Protein AF-A0A8J3SAQ6-F1 (afdb_monomer)

Secondary structure (DSSP, 8-state):
-TTT-TTHHHHHHHHHHTTT--SEEEEEPGGG-TTHHHHHHTT--HHHHHHHHHHHHHHHTHHHHSTT-EEEEEE-SS-EETTSPPP-HHHHHHHHIIIIIHHHHTT-S-EEES-SEEEETTEEEESSBGGGB--HHHHHHHTTGGG--EEEEE-TTS-SS-HHHHHHHHTTT-SEEEE---

Structure (mmCIF, N/CA/C/O backbone):
data_AF-A0A8J3SAQ6-F1
#
_entry.id   AF-A0A8J3SAQ6-F1
#
loop_
_atom_site.group_PDB
_atom_site.id
_atom_site.type_symbol
_atom_site.label_atom_id
_atom_site.label_alt_id
_atom_site.label_comp_id
_atom_site.label_asym_id
_atom_site.label_entity_id
_atom_site.label_seq_id
_atom_site.pdbx_PDB_ins_code
_atom_site.Cartn_x
_atom_site.Cartn_y
_atom_site.Cartn_z
_atom_site.occupancy
_atom_site.B_iso_or_equiv
_atom_site.auth_seq_id
_atom_site.auth_comp_id
_atom_site.auth_asym_id
_atom_site.auth_atom_id
_atom_site.pdbx_PDB_model_num
ATOM 1 N N . MET A 1 1 ? -23.129 21.502 4.020 1.00 38.19 1 MET A N 1
ATOM 2 C CA . MET A 1 1 ? -22.820 20.904 5.344 1.00 38.19 1 MET A CA 1
ATOM 3 C C . MET A 1 1 ? -21.691 19.871 5.297 1.00 38.19 1 MET A C 1
ATOM 5 O O . MET A 1 1 ? -20.748 20.045 6.056 1.00 38.19 1 MET A O 1
ATOM 9 N N . ARG A 1 2 ? -21.708 18.862 4.403 1.00 36.03 2 ARG A N 1
ATOM 10 C CA . ARG A 1 2 ? -20.641 17.833 4.289 1.00 36.03 2 ARG A CA 1
ATOM 11 C C . ARG A 1 2 ? -19.212 18.371 4.097 1.00 36.03 2 ARG A C 1
ATOM 13 O O . ARG A 1 2 ? -18.284 17.833 4.683 1.00 36.03 2 ARG A O 1
ATOM 20 N N . THR A 1 3 ? -19.036 19.450 3.335 1.00 43.72 3 THR A N 1
ATOM 21 C CA . THR A 1 3 ? -17.738 20.120 3.117 1.00 43.72 3 THR A CA 1
ATOM 22 C C . THR A 1 3 ? -17.227 20.906 4.326 1.00 43.72 3 THR A C 1
ATOM 24 O O . THR A 1 3 ? -16.026 21.131 4.428 1.00 43.72 3 THR A O 1
ATOM 27 N N . ASN A 1 4 ? -18.108 21.282 5.259 1.00 39.66 4 ASN A N 1
ATOM 28 C CA . ASN A 1 4 ? -17.767 22.166 6.380 1.00 39.66 4 ASN A CA 1
ATOM 29 C C . ASN A 1 4 ? -17.591 21.412 7.710 1.00 39.66 4 ASN A C 1
ATOM 31 O O . ASN A 1 4 ? -17.045 21.970 8.657 1.00 39.66 4 ASN A O 1
ATOM 35 N N . HIS A 1 5 ? -18.025 20.148 7.791 1.00 40.38 5 HIS A N 1
ATOM 36 C CA . HIS A 1 5 ? -17.968 19.341 9.016 1.00 40.38 5 HIS A CA 1
ATOM 37 C C . HIS A 1 5 ? -17.496 17.903 8.730 1.00 40.38 5 HIS A C 1
ATOM 39 O O . HIS A 1 5 ? -18.276 16.956 8.843 1.00 40.38 5 HIS A O 1
ATOM 45 N N . PRO A 1 6 ? -16.209 17.702 8.398 1.00 52.12 6 PRO A N 1
ATOM 46 C CA . PRO A 1 6 ? -15.649 16.385 8.074 1.00 52.12 6 PRO A CA 1
ATOM 47 C C . PRO A 1 6 ? -15.642 15.391 9.251 1.00 52.12 6 PRO A C 1
ATOM 49 O O . PRO A 1 6 ? -15.291 14.232 9.073 1.00 52.12 6 PRO A O 1
ATOM 52 N N . LEU A 1 7 ? -16.011 15.817 10.464 1.00 48.28 7 LEU A N 1
ATOM 53 C CA . LEU A 1 7 ? -16.210 14.920 11.608 1.00 48.28 7 LEU A CA 1
ATOM 54 C C . LEU A 1 7 ? -17.611 14.287 11.624 1.00 48.28 7 LEU A C 1
ATOM 56 O O . LEU A 1 7 ? -17.746 13.162 12.100 1.00 48.28 7 LEU A O 1
ATOM 60 N N . LEU A 1 8 ? -18.629 14.961 11.067 1.00 45.41 8 LEU A N 1
ATOM 61 C CA . LEU A 1 8 ? -19.984 14.404 10.933 1.00 45.41 8 LEU A CA 1
ATOM 62 C C . LEU A 1 8 ? -20.007 13.228 9.947 1.00 45.41 8 LEU A C 1
ATOM 64 O O . LEU A 1 8 ? -20.752 12.275 10.143 1.00 45.41 8 LEU A O 1
ATOM 68 N N . THR A 1 9 ? -19.122 13.229 8.946 1.00 67.62 9 THR A N 1
ATOM 69 C CA . THR A 1 9 ? -19.004 12.116 7.995 1.00 67.62 9 THR A CA 1
ATOM 70 C C . THR A 1 9 ? -18.401 10.859 8.622 1.00 67.62 9 THR A C 1
ATOM 72 O O . THR A 1 9 ? -18.693 9.763 8.162 1.00 67.62 9 THR A O 1
ATOM 75 N N . LEU A 1 10 ? -17.595 10.969 9.687 1.00 76.06 10 LEU A N 1
ATOM 76 C CA . LEU A 1 10 ? -16.997 9.791 10.324 1.00 76.06 10 LEU A CA 1
ATOM 77 C C . LEU A 1 10 ? -18.024 8.978 11.126 1.00 76.06 10 LEU A C 1
ATOM 79 O O . LEU A 1 10 ? -17.905 7.759 11.188 1.00 76.06 10 LEU A O 1
ATOM 83 N N . ALA A 1 11 ? -19.032 9.637 11.705 1.00 79.94 11 ALA A N 1
ATOM 84 C CA . ALA A 1 11 ? -20.156 8.965 12.360 1.00 79.94 11 ALA A CA 1
ATOM 85 C C . ALA A 1 11 ? -21.068 8.251 11.342 1.00 79.94 11 ALA A C 1
ATOM 87 O O . ALA A 1 11 ? -21.513 7.136 11.592 1.00 79.94 11 ALA A O 1
ATOM 88 N N . GLU A 1 12 ? -21.293 8.850 10.167 1.00 80.69 12 GLU A N 1
ATOM 89 C CA . GLU A 1 12 ? -22.016 8.192 9.064 1.00 80.69 12 GLU A CA 1
ATOM 90 C C . GLU A 1 12 ? -21.248 6.962 8.546 1.00 80.69 12 GLU A C 1
ATOM 92 O O . GLU A 1 12 ? -21.831 5.895 8.354 1.00 80.69 12 GLU A O 1
ATOM 97 N N . VAL A 1 13 ? -19.924 7.078 8.368 1.00 83.88 13 VAL A N 1
ATOM 98 C CA . VAL A 1 13 ? -19.067 5.939 7.989 1.00 83.88 13 VAL A CA 1
ATOM 99 C C . VAL A 1 13 ? -19.110 4.849 9.057 1.00 83.88 13 VAL A C 1
ATOM 101 O O . VAL A 1 13 ? -19.221 3.678 8.713 1.00 83.88 13 VAL A O 1
ATOM 104 N N . GLU A 1 14 ? -19.061 5.220 10.339 1.00 89.25 14 GLU A N 1
ATOM 105 C CA . GLU A 1 14 ? -19.175 4.273 11.450 1.00 89.25 14 GLU A CA 1
ATOM 106 C C . GLU A 1 14 ? -20.461 3.453 11.366 1.00 89.25 14 GLU A C 1
ATOM 108 O O . GLU A 1 14 ? -20.396 2.231 11.450 1.00 89.25 14 GLU A O 1
ATOM 113 N N . GLN A 1 15 ? -21.613 4.092 11.147 1.00 87.88 15 GLN A N 1
ATOM 114 C CA . GLN A 1 15 ? -22.885 3.376 11.022 1.00 87.88 15 GLN A CA 1
ATOM 115 C C . GLN A 1 15 ? -22.838 2.308 9.927 1.00 87.88 15 GLN A C 1
ATOM 117 O O . GLN A 1 15 ? -23.291 1.190 10.156 1.00 87.88 15 GLN A O 1
ATOM 122 N N . TYR A 1 16 ? -22.253 2.626 8.769 1.00 85.12 16 TYR A N 1
ATOM 123 C CA . TYR A 1 16 ? -22.102 1.660 7.684 1.00 85.12 16 TYR A CA 1
ATOM 124 C C . TYR A 1 16 ? -21.110 0.544 8.029 1.00 85.12 16 TYR A C 1
ATOM 126 O O . TYR A 1 16 ? -21.417 -0.628 7.830 1.00 85.12 16 TYR A O 1
ATOM 134 N N . VAL A 1 17 ? -19.946 0.879 8.590 1.00 89.62 17 VAL A N 1
ATOM 135 C CA . VAL A 1 17 ? -18.931 -0.111 8.990 1.00 89.62 17 VAL A CA 1
ATOM 136 C C . VAL A 1 17 ? -19.507 -1.114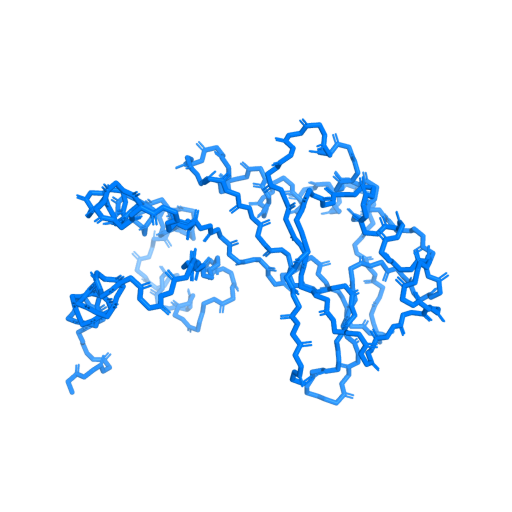 9.991 1.00 89.62 17 VAL A C 1
ATOM 138 O O . VAL A 1 17 ? -19.306 -2.316 9.844 1.00 89.62 17 VAL A O 1
ATOM 141 N N . LEU A 1 18 ? -20.284 -0.636 10.964 1.00 92.00 18 LEU A N 1
ATOM 142 C CA . LEU A 1 18 ? -20.896 -1.465 12.004 1.00 92.00 18 LEU A CA 1
ATOM 143 C C . LEU A 1 18 ? -21.985 -2.418 11.495 1.00 92.00 18 LEU A C 1
ATOM 145 O O . LEU A 1 18 ? -22.395 -3.301 12.243 1.00 92.00 18 LEU A O 1
ATOM 149 N N . THR A 1 19 ? -22.435 -2.287 10.244 1.00 90.75 19 THR A N 1
ATOM 150 C CA . THR A 1 19 ? -23.309 -3.296 9.623 1.00 90.75 19 THR A CA 1
ATOM 151 C C . THR A 1 19 ? -22.591 -4.622 9.370 1.00 90.75 19 THR A C 1
ATOM 153 O O . THR A 1 19 ? -23.252 -5.635 9.162 1.00 90.75 19 THR A O 1
ATOM 156 N N . GLY A 1 20 ? -21.251 -4.622 9.345 1.00 86.56 20 GLY A N 1
ATOM 157 C CA . GLY A 1 20 ? -20.455 -5.782 8.946 1.00 86.56 20 GLY A CA 1
ATOM 158 C C . GLY A 1 20 ? -20.445 -6.049 7.439 1.00 86.56 20 GLY A C 1
ATOM 159 O O . GLY A 1 20 ? -19.881 -7.046 7.012 1.00 86.56 20 GLY A O 1
ATOM 160 N N . ALA A 1 21 ? -21.019 -5.165 6.613 1.00 86.88 21 ALA A N 1
ATOM 161 C CA . ALA A 1 21 ? -21.019 -5.306 5.152 1.00 86.88 21 ALA A CA 1
ATOM 162 C C . ALA A 1 21 ? -19.655 -5.020 4.490 1.00 86.88 21 ALA A C 1
ATOM 164 O O . ALA A 1 21 ? -19.543 -5.054 3.265 1.00 86.88 21 ALA A O 1
ATOM 165 N N . VAL A 1 22 ? -18.630 -4.681 5.276 1.00 83.38 22 VAL A N 1
ATOM 166 C CA . VAL A 1 22 ? -17.271 -4.423 4.795 1.00 83.38 22 VAL A CA 1
ATOM 167 C C . VAL A 1 22 ? -16.263 -5.230 5.592 1.00 83.38 22 VAL A C 1
ATOM 169 O O . VAL A 1 22 ? -16.260 -5.192 6.818 1.00 83.38 22 VAL A O 1
ATOM 172 N N . ASP A 1 23 ? -15.354 -5.886 4.879 1.00 83.19 23 ASP A N 1
ATOM 173 C CA . ASP A 1 23 ? -14.260 -6.643 5.493 1.00 83.19 23 ASP A CA 1
ATOM 174 C C . ASP A 1 23 ? -13.025 -5.773 5.751 1.00 83.19 23 ASP A C 1
ATOM 176 O O . ASP A 1 23 ? -12.156 -6.136 6.539 1.00 83.19 23 ASP A O 1
ATOM 180 N N . ALA A 1 24 ? -12.918 -4.613 5.090 1.00 82.62 24 ALA A N 1
ATOM 181 C CA . ALA A 1 24 ? -11.737 -3.761 5.154 1.00 82.62 24 ALA A CA 1
ATOM 182 C C . ALA A 1 24 ? -12.065 -2.262 5.109 1.00 82.62 24 ALA A C 1
ATOM 184 O O . ALA A 1 24 ? -12.775 -1.779 4.227 1.00 82.62 24 ALA A O 1
ATOM 185 N N . VAL A 1 25 ? -11.442 -1.499 6.008 1.00 85.69 25 VAL A N 1
ATOM 186 C CA . VAL A 1 25 ? -11.397 -0.033 5.986 1.00 85.69 25 VAL A CA 1
ATOM 187 C C . VAL A 1 25 ? -9.950 0.412 5.827 1.00 85.69 25 VAL A C 1
ATOM 189 O O . VAL A 1 25 ? -9.098 0.123 6.668 1.00 85.69 25 VAL A O 1
ATOM 192 N N . THR A 1 26 ? -9.665 1.171 4.767 1.00 83.38 26 THR A N 1
ATOM 193 C CA . THR A 1 26 ? -8.331 1.746 4.563 1.00 83.38 26 THR A CA 1
ATOM 194 C C . THR A 1 26 ? -8.324 3.265 4.637 1.00 83.38 26 THR A C 1
ATOM 196 O O . THR A 1 26 ? -9.118 3.923 3.965 1.00 83.38 26 THR A O 1
ATOM 199 N N . VAL A 1 27 ? -7.379 3.835 5.384 1.00 81.25 27 VAL A N 1
ATOM 200 C CA . VAL A 1 27 ? -7.197 5.287 5.504 1.00 81.25 27 VAL A CA 1
ATOM 201 C C . VAL A 1 27 ? -6.089 5.758 4.580 1.00 81.25 27 VAL A C 1
ATOM 203 O O . VAL A 1 27 ? -4.941 5.338 4.715 1.00 81.25 27 VAL A O 1
ATOM 206 N N . VAL A 1 28 ? -6.410 6.681 3.677 1.00 77.00 28 VAL A N 1
ATOM 207 C CA . VAL A 1 28 ? -5.410 7.307 2.803 1.00 77.00 28 VAL A CA 1
ATOM 208 C C . VAL A 1 28 ? -4.435 8.149 3.632 1.00 77.00 28 VAL A C 1
ATOM 210 O O . VAL A 1 28 ? -4.849 9.013 4.419 1.00 77.00 28 VAL A O 1
ATOM 213 N N . THR A 1 29 ? -3.135 7.909 3.444 1.00 67.62 29 THR A N 1
ATOM 214 C CA . THR A 1 29 ? -2.068 8.681 4.094 1.00 67.62 29 THR A CA 1
ATOM 215 C C . THR A 1 29 ? -2.135 10.168 3.687 1.00 67.62 29 THR A C 1
ATOM 217 O O . THR A 1 29 ? -2.598 10.517 2.596 1.00 67.62 29 THR A O 1
ATOM 220 N N . PRO A 1 30 ? -1.695 11.112 4.540 1.00 58.28 30 PRO A N 1
ATOM 221 C CA . PRO A 1 30 ? -2.006 12.532 4.372 1.00 58.28 30 PRO A CA 1
ATOM 222 C C . PRO A 1 30 ? -1.338 13.169 3.150 1.00 58.28 30 PRO A C 1
ATOM 224 O O . PRO A 1 30 ? -1.765 14.228 2.703 1.00 58.28 30 PRO A O 1
ATOM 227 N N . ARG A 1 31 ? -0.293 12.541 2.596 1.00 57.06 31 ARG A N 1
ATOM 228 C CA . ARG A 1 31 ? 0.483 13.095 1.479 1.00 57.06 31 ARG A CA 1
ATOM 229 C C . ARG A 1 31 ? -0.292 13.110 0.155 1.00 57.06 31 ARG A C 1
ATOM 231 O O . ARG A 1 31 ? 0.030 13.922 -0.701 1.00 57.06 31 ARG A O 1
ATOM 238 N N . PHE A 1 32 ? -1.335 12.286 0.036 1.00 55.44 32 PHE A N 1
ATOM 239 C CA . PHE A 1 32 ? -2.315 12.303 -1.063 1.00 55.44 32 PHE A CA 1
ATOM 240 C C . PHE A 1 32 ? -3.658 12.885 -0.630 1.00 55.44 32 PHE A C 1
ATOM 242 O O . PHE A 1 32 ? -4.680 12.702 -1.288 1.00 55.44 32 PHE A O 1
ATOM 249 N N . ASN A 1 33 ? -3.680 13.571 0.511 1.00 59.31 33 ASN A N 1
ATOM 250 C CA . ASN A 1 33 ? -4.890 14.188 0.987 1.00 59.31 33 ASN A CA 1
ATOM 251 C C . ASN A 1 33 ? -5.100 15.532 0.275 1.00 59.31 33 ASN A C 1
ATOM 253 O O . ASN A 1 33 ? -4.222 16.393 0.361 1.00 59.31 33 ASN A O 1
ATOM 257 N N . PRO A 1 34 ? -6.260 15.762 -0.362 1.00 54.62 34 PRO A N 1
ATOM 258 C CA . PRO A 1 34 ? -6.553 17.042 -1.008 1.00 54.62 34 PRO A CA 1
ATOM 259 C C . PRO A 1 34 ? -6.529 18.221 -0.017 1.00 54.62 34 PRO A C 1
ATOM 261 O O . PRO A 1 34 ? -6.335 19.362 -0.424 1.00 54.62 34 PRO A O 1
ATOM 264 N N . PHE A 1 35 ? -6.630 17.961 1.294 1.00 57.50 35 PHE A N 1
ATOM 265 C CA . PHE A 1 35 ? -6.535 18.970 2.351 1.00 57.50 35 PHE A CA 1
ATOM 266 C C . PHE A 1 35 ? -5.103 19.207 2.869 1.00 57.50 35 PHE A C 1
ATOM 268 O O . PHE A 1 35 ? -4.924 19.926 3.850 1.00 57.50 35 PHE A O 1
ATOM 275 N N . LEU A 1 36 ? -4.058 18.663 2.226 1.00 63.03 36 LEU A N 1
ATOM 276 C CA . LEU A 1 36 ? -2.659 18.896 2.624 1.00 63.03 36 LEU A CA 1
ATOM 277 C C . LEU A 1 36 ? -2.302 20.393 2.664 1.00 63.03 36 LEU A C 1
ATOM 279 O O . LEU A 1 36 ? -1.564 20.825 3.549 1.00 63.03 36 LEU A O 1
ATOM 283 N N . ALA A 1 37 ? -2.854 21.191 1.744 1.00 64.81 37 ALA A N 1
ATOM 284 C CA . ALA A 1 37 ? -2.685 22.645 1.735 1.00 64.81 37 ALA A CA 1
ATOM 285 C C . ALA A 1 37 ? -3.285 23.315 2.988 1.00 64.81 37 ALA A C 1
ATOM 287 O O . ALA A 1 37 ? -2.652 24.189 3.576 1.00 64.81 37 ALA A O 1
ATOM 288 N N . VAL A 1 38 ? -4.447 22.843 3.451 1.00 65.44 38 VAL A N 1
ATOM 289 C CA . VAL A 1 38 ? -5.124 23.336 4.664 1.00 65.44 38 VAL A CA 1
ATOM 290 C C . VAL A 1 38 ? -4.312 23.006 5.922 1.00 65.44 38 VAL A C 1
ATOM 292 O O . VAL A 1 38 ? -4.159 23.839 6.816 1.00 65.44 38 VAL A O 1
ATOM 295 N N . TYR A 1 39 ? -3.715 21.813 5.990 1.00 64.44 39 TYR A N 1
ATOM 296 C CA . TYR A 1 39 ? -2.871 21.437 7.132 1.00 64.44 39 TYR A CA 1
ATOM 297 C C . TYR A 1 39 ? -1.579 22.256 7.206 1.00 64.44 39 TYR A C 1
ATOM 299 O O . TYR A 1 39 ? -1.174 22.672 8.290 1.00 64.44 39 TYR A O 1
ATOM 307 N N . LYS A 1 40 ? -0.973 22.570 6.053 1.00 67.56 40 LYS A N 1
ATOM 308 C CA . LYS A 1 40 ? 0.199 23.455 6.000 1.00 67.56 40 LYS A CA 1
ATOM 309 C C . LYS A 1 40 ? -0.117 24.866 6.498 1.00 67.56 40 LYS A C 1
ATOM 311 O O . LYS A 1 40 ? 0.677 25.421 7.248 1.00 67.56 40 LYS A O 1
ATOM 316 N N . GLN A 1 41 ? -1.273 25.421 6.132 1.00 72.19 41 GLN A N 1
ATOM 317 C CA . GLN A 1 41 ? -1.703 26.756 6.575 1.00 72.19 41 GLN A CA 1
ATOM 318 C C . GLN A 1 41 ? -1.955 26.837 8.087 1.00 72.19 41 GLN A C 1
ATOM 320 O O . GLN A 1 41 ? -1.769 27.888 8.686 1.00 72.19 41 GLN A O 1
ATOM 325 N N . THR A 1 42 ? -2.343 25.726 8.714 1.00 70.50 42 THR A N 1
ATOM 326 C CA . THR A 1 42 ? -2.626 25.650 10.158 1.00 70.50 42 THR A CA 1
ATOM 327 C C . THR A 1 42 ? -1.413 25.236 11.001 1.00 70.50 42 THR A C 1
ATOM 329 O O . THR A 1 42 ? -1.536 25.067 12.212 1.00 70.50 42 THR A O 1
ATOM 332 N N . GLY A 1 43 ? -0.235 25.057 10.387 1.00 76.56 43 GLY A N 1
ATOM 333 C CA . GLY A 1 43 ? 0.995 24.656 11.081 1.00 76.56 43 GLY A CA 1
ATOM 334 C C . GLY A 1 43 ? 0.990 23.213 11.602 1.00 76.56 43 GLY A C 1
ATOM 335 O O . GLY A 1 43 ? 1.857 22.834 12.390 1.00 76.56 43 GLY A O 1
ATOM 336 N N . ILE A 1 44 ? 0.029 22.384 11.182 1.00 71.69 44 ILE A N 1
ATOM 337 C CA . ILE A 1 44 ? -0.065 20.984 11.603 1.00 71.69 44 ILE A CA 1
ATOM 338 C C . ILE A 1 44 ? 0.743 20.122 10.631 1.00 71.69 44 ILE A C 1
ATOM 340 O O . ILE A 1 44 ? 0.474 20.087 9.429 1.00 71.69 44 ILE A O 1
ATOM 344 N N . SER A 1 45 ? 1.729 19.388 11.153 1.00 73.38 45 SER A N 1
ATOM 345 C CA . SER A 1 45 ? 2.527 18.482 10.327 1.00 73.38 45 SER A CA 1
ATOM 346 C C . SER A 1 45 ? 1.683 17.312 9.789 1.00 73.38 45 SER A C 1
ATOM 348 O O . SER A 1 45 ? 0.777 16.832 10.480 1.00 73.38 45 SER A O 1
ATOM 350 N N . PRO A 1 46 ? 1.985 16.793 8.583 1.00 70.56 46 PRO A N 1
ATOM 351 C CA . PRO A 1 46 ? 1.306 15.616 8.036 1.00 70.56 46 PRO A CA 1
ATOM 352 C C . PRO A 1 46 ? 1.326 14.409 8.983 1.00 70.56 46 PRO A C 1
ATOM 354 O O . PRO A 1 46 ? 0.314 13.727 9.127 1.00 70.56 46 PRO A O 1
ATOM 357 N N . ASP A 1 47 ? 2.435 14.184 9.687 1.00 71.44 47 ASP A N 1
ATOM 358 C CA . ASP A 1 47 ? 2.574 13.073 10.634 1.00 71.44 47 ASP A CA 1
ATOM 359 C C . ASP A 1 47 ? 1.622 13.211 11.825 1.00 71.44 47 ASP A C 1
ATOM 361 O O . ASP A 1 47 ? 0.990 12.236 12.234 1.00 71.44 47 ASP A O 1
ATOM 365 N N . LYS A 1 48 ? 1.438 14.437 12.334 1.00 75.50 48 LYS A N 1
ATOM 366 C CA . LYS A 1 48 ? 0.485 14.719 13.413 1.00 75.50 48 LYS A CA 1
ATOM 367 C C . LYS A 1 48 ? -0.956 14.494 12.956 1.00 75.50 48 LYS A C 1
ATOM 369 O O . LYS A 1 48 ? -1.749 13.924 13.702 1.00 75.50 48 LYS A O 1
ATOM 374 N N . VAL A 1 49 ? -1.286 14.864 11.715 1.00 74.81 49 VAL A N 1
ATOM 375 C CA . VAL A 1 49 ? -2.598 14.559 11.115 1.00 74.81 49 VAL A CA 1
ATOM 376 C C . VAL A 1 49 ? -2.813 13.050 11.017 1.00 74.81 49 VAL A C 1
ATOM 378 O O . VAL A 1 49 ? -3.884 12.557 11.368 1.00 74.81 49 VAL A O 1
ATOM 381 N N . LEU A 1 50 ? -1.806 12.304 10.552 1.00 74.12 50 LEU A N 1
ATOM 382 C CA . LEU A 1 50 ? -1.889 10.849 10.448 1.00 74.12 50 LEU A CA 1
ATOM 383 C C . LEU A 1 50 ? -2.108 10.208 11.819 1.00 74.12 50 LEU A C 1
ATOM 385 O O . LEU A 1 50 ? -3.013 9.391 11.975 1.00 74.12 50 LEU A O 1
ATOM 389 N N . GLN A 1 51 ? -1.327 10.621 12.817 1.00 77.12 51 GLN A N 1
ATOM 390 C CA . GLN A 1 51 ? -1.451 10.143 14.189 1.00 77.12 51 GLN A CA 1
ATOM 391 C C . GLN A 1 51 ? -2.849 10.410 14.756 1.00 77.12 51 GLN A C 1
ATOM 393 O O . GLN A 1 51 ? -3.473 9.498 15.294 1.00 77.12 51 GLN A O 1
ATOM 398 N N . GLN A 1 52 ? -3.378 11.625 14.593 1.00 79.12 52 GLN A N 1
ATOM 399 C CA . GLN A 1 52 ? -4.718 11.976 15.071 1.00 79.12 52 GLN A CA 1
ATOM 400 C C . GLN A 1 52 ? -5.818 11.148 14.397 1.00 79.12 52 GLN A C 1
ATOM 402 O O . GLN A 1 52 ? -6.736 10.690 15.076 1.00 79.12 52 GLN A O 1
ATOM 407 N N . ARG A 1 53 ? -5.719 10.905 13.083 1.00 79.94 53 ARG A N 1
ATOM 408 C CA . ARG A 1 53 ? -6.669 10.041 12.359 1.00 79.94 53 ARG A CA 1
ATOM 409 C C . ARG A 1 53 ? -6.645 8.613 12.896 1.00 79.94 53 ARG A C 1
ATOM 411 O O . ARG A 1 53 ? -7.702 8.031 13.127 1.00 79.94 53 ARG A O 1
ATOM 418 N N . TRP A 1 54 ? -5.456 8.074 13.154 1.00 80.94 54 TRP A N 1
ATOM 419 C CA . TRP A 1 54 ? -5.312 6.736 13.723 1.00 80.94 54 TRP A CA 1
ATOM 420 C C . TRP A 1 54 ? -5.825 6.635 15.150 1.00 80.94 54 TRP A C 1
ATOM 422 O O . TRP A 1 54 ? -6.531 5.683 15.474 1.00 80.94 54 TRP A O 1
ATOM 432 N N . MET A 1 55 ? -5.546 7.634 15.986 1.00 81.44 55 MET A N 1
ATOM 433 C CA . MET A 1 55 ? -6.122 7.712 17.327 1.00 81.44 55 MET A CA 1
ATOM 434 C C . MET A 1 55 ? -7.653 7.749 17.273 1.00 81.44 55 MET A C 1
ATOM 436 O O . MET A 1 55 ? -8.302 7.001 17.999 1.00 81.44 55 MET A O 1
ATOM 440 N N . ALA A 1 56 ? -8.235 8.554 16.379 1.00 82.81 56 ALA A N 1
ATOM 441 C CA .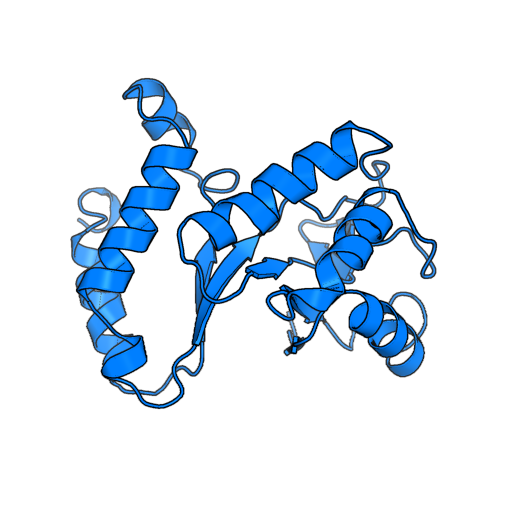 ALA A 1 56 ? -9.685 8.656 16.229 1.00 82.81 56 ALA A CA 1
ATOM 442 C C . ALA A 1 56 ? -10.343 7.328 15.813 1.00 82.81 56 ALA A C 1
ATOM 444 O O . ALA A 1 56 ? -11.442 7.032 16.284 1.00 82.81 56 ALA A O 1
ATOM 445 N N . LEU A 1 57 ? -9.691 6.525 14.965 1.00 83.06 57 LEU A N 1
ATOM 446 C CA . LEU A 1 57 ? -10.179 5.189 14.605 1.00 83.06 57 LEU A CA 1
ATOM 447 C C . LEU A 1 57 ? -10.020 4.185 15.746 1.00 83.06 57 LEU A C 1
ATOM 449 O O . LEU A 1 57 ? -10.963 3.460 16.048 1.00 83.06 57 LEU A O 1
ATOM 453 N N . ARG A 1 58 ? -8.872 4.187 16.436 1.00 83.06 58 ARG A N 1
ATOM 454 C CA . ARG A 1 58 ? -8.632 3.297 17.584 1.00 83.06 58 ARG A CA 1
ATOM 455 C C . ARG A 1 58 ? -9.651 3.503 18.702 1.00 83.06 58 ARG A C 1
ATOM 457 O O . ARG A 1 58 ? -10.153 2.525 19.244 1.00 83.06 58 ARG A O 1
ATOM 464 N N . ILE A 1 59 ? -9.989 4.758 19.007 1.00 86.50 59 ILE A N 1
ATOM 465 C CA . ILE A 1 59 ? -10.994 5.111 20.026 1.00 86.50 59 ILE A CA 1
ATOM 466 C C . ILE A 1 59 ? -12.374 4.524 19.695 1.00 86.50 59 ILE A C 1
ATOM 468 O O . ILE A 1 59 ? -13.133 4.206 20.602 1.00 86.50 59 ILE A O 1
ATOM 472 N N . ARG A 1 60 ? -12.707 4.371 18.409 1.00 88.19 60 ARG A N 1
ATOM 473 C CA . ARG A 1 60 ? -13.997 3.808 17.980 1.00 88.19 60 ARG A CA 1
ATOM 474 C C . ARG A 1 60 ? -14.035 2.285 18.001 1.00 88.19 60 ARG A C 1
ATOM 476 O O . ARG A 1 60 ? -15.125 1.712 18.032 1.00 88.19 60 ARG A O 1
ATOM 483 N N . SER A 1 61 ? -12.855 1.664 17.955 1.00 88.00 61 SER A N 1
ATOM 484 C CA . SER A 1 61 ? -12.654 0.217 18.050 1.00 88.00 61 SER A CA 1
ATOM 485 C C . SER A 1 61 ? -13.562 -0.567 17.095 1.00 88.00 61 SER A C 1
ATOM 487 O O . SER A 1 61 ? -14.221 -1.527 17.481 1.00 88.00 61 SER A O 1
ATOM 489 N N . TRP A 1 62 ? -13.673 -0.118 15.840 1.00 90.06 62 TRP A N 1
ATOM 490 C CA . TRP A 1 62 ? -14.524 -0.796 14.854 1.00 90.06 62 TRP A CA 1
ATOM 491 C C . TRP A 1 62 ? -14.104 -2.250 14.644 1.00 90.06 62 TRP A C 1
ATOM 493 O O . TRP A 1 62 ? -14.959 -3.115 14.510 1.00 90.06 62 TRP A O 1
ATOM 503 N N . ASP A 1 63 ? -12.802 -2.515 14.680 1.00 85.81 63 ASP A N 1
ATOM 504 C CA . ASP A 1 63 ? -12.187 -3.835 14.566 1.00 85.81 63 ASP A CA 1
ATOM 505 C C . ASP A 1 63 ? -12.557 -4.786 15.715 1.00 85.81 63 ASP A C 1
ATOM 507 O O . ASP A 1 63 ? -12.633 -5.993 15.505 1.00 85.81 63 ASP A O 1
ATOM 511 N N . SER A 1 64 ? -12.842 -4.273 16.918 1.00 88.00 64 SER A N 1
ATOM 512 C CA . SER A 1 64 ? -13.356 -5.104 18.018 1.00 88.00 64 SER A CA 1
ATOM 513 C C . SER A 1 64 ? -14.876 -5.271 17.991 1.00 88.00 64 SER A C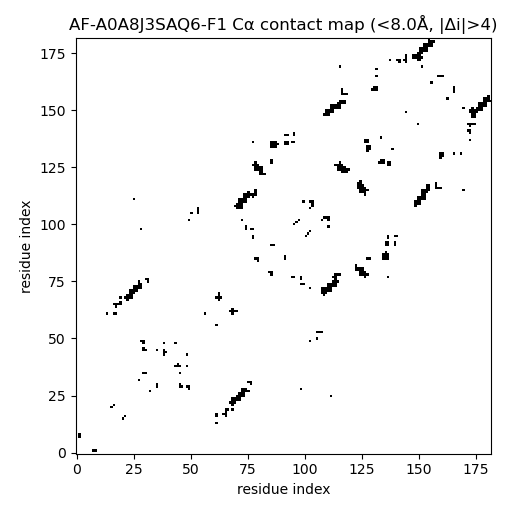 1
ATOM 515 O O . SER A 1 64 ? -15.403 -6.225 18.560 1.00 88.00 64 SER A O 1
ATOM 517 N N . ARG A 1 65 ? -15.589 -4.347 17.338 1.00 92.69 65 ARG A N 1
ATOM 518 C CA . ARG A 1 65 ? -17.058 -4.331 17.251 1.00 92.69 65 ARG A CA 1
ATOM 519 C C . ARG A 1 65 ? -17.595 -5.095 16.044 1.00 92.69 65 ARG A C 1
ATOM 521 O O . ARG A 1 65 ? -18.742 -5.527 16.077 1.00 92.69 65 ARG A O 1
ATOM 528 N N . VAL A 1 66 ? -16.785 -5.257 15.003 1.00 91.06 66 VAL A N 1
ATOM 529 C CA . VAL A 1 66 ? -17.120 -5.982 13.776 1.00 91.06 66 VAL A CA 1
ATOM 530 C C . VAL A 1 66 ? -16.109 -7.116 13.607 1.00 91.06 66 VAL A C 1
ATOM 532 O O . VAL A 1 66 ? -14.975 -6.868 13.193 1.00 91.06 66 VAL A O 1
ATOM 535 N N . PRO A 1 67 ? -16.480 -8.361 13.948 1.00 88.38 67 PRO A N 1
ATOM 536 C CA . PRO A 1 67 ? -15.584 -9.502 13.816 1.00 88.38 67 PRO A CA 1
ATOM 537 C C . PRO A 1 67 ? -15.055 -9.643 12.387 1.00 88.38 67 PRO A C 1
ATOM 539 O O . PRO A 1 67 ? -15.824 -9.626 11.432 1.00 88.38 67 PRO A O 1
ATOM 542 N N . GLY A 1 68 ? -13.738 -9.792 12.247 1.00 82.44 68 GLY A N 1
ATOM 543 C CA . GLY A 1 68 ? -13.084 -9.936 10.944 1.00 82.44 68 GLY A CA 1
ATOM 544 C C . GLY A 1 68 ? -12.820 -8.622 10.205 1.00 82.44 68 GLY A C 1
ATOM 545 O O . GLY A 1 68 ? -12.111 -8.647 9.201 1.00 82.44 68 GLY A O 1
ATOM 546 N N . LEU A 1 69 ? -13.299 -7.478 10.714 1.00 85.38 69 LEU A N 1
ATOM 547 C CA . LEU A 1 69 ? -13.020 -6.184 10.104 1.00 85.38 69 LEU A CA 1
ATOM 548 C C . LEU A 1 69 ? -11.536 -5.836 10.213 1.00 85.38 69 LEU A C 1
ATOM 550 O O . LEU A 1 69 ? -10.972 -5.647 11.292 1.00 85.38 69 LEU A O 1
ATOM 554 N N . TYR A 1 70 ? -10.926 -5.657 9.055 1.00 84.62 70 TYR A N 1
ATOM 555 C CA . TYR A 1 70 ? -9.565 -5.194 8.912 1.00 84.62 70 TYR A CA 1
ATOM 556 C C . TYR A 1 70 ? -9.508 -3.660 8.824 1.00 84.62 70 TYR A C 1
ATOM 558 O O . TYR A 1 70 ? -10.241 -3.038 8.054 1.00 84.62 70 TYR A O 1
ATOM 566 N N . ILE A 1 71 ? -8.576 -3.034 9.551 1.00 85.56 71 ILE A N 1
ATOM 567 C CA . ILE A 1 71 ? -8.302 -1.594 9.439 1.00 85.56 71 ILE A CA 1
ATOM 568 C C . ILE A 1 71 ? -6.827 -1.366 9.092 1.00 85.56 71 ILE A C 1
ATOM 570 O O . ILE A 1 71 ? -5.923 -1.785 9.820 1.00 85.56 71 ILE A O 1
ATOM 574 N N . GLY A 1 72 ? -6.574 -0.657 7.990 1.00 87.69 72 GLY A N 1
ATOM 575 C CA . GLY A 1 72 ? -5.225 -0.432 7.467 1.00 87.69 72 GLY A CA 1
ATOM 576 C C . GLY A 1 72 ? -4.996 0.945 6.854 1.00 87.69 72 GLY A C 1
ATOM 577 O O . GLY A 1 72 ? -5.920 1.726 6.645 1.00 87.69 72 GLY A O 1
ATOM 578 N N . ALA A 1 73 ? -3.743 1.281 6.565 1.00 88.62 73 ALA A N 1
ATOM 579 C CA . ALA A 1 73 ? -3.426 2.472 5.777 1.00 88.62 73 ALA A CA 1
ATOM 580 C C . ALA A 1 73 ? -3.455 2.134 4.286 1.00 88.62 73 ALA A C 1
ATOM 582 O O . ALA A 1 73 ? -3.072 1.035 3.903 1.00 88.62 73 ALA A O 1
ATOM 583 N N . ARG A 1 74 ? -3.843 3.086 3.439 1.00 88.56 74 ARG A N 1
ATOM 584 C CA . ARG A 1 74 ? -3.633 3.016 1.991 1.00 88.56 74 ARG A CA 1
ATOM 585 C C . ARG A 1 74 ? -2.550 4.003 1.595 1.00 88.56 74 ARG A C 1
ATOM 587 O O . ARG A 1 74 ? -2.693 5.198 1.860 1.00 88.56 74 ARG A O 1
ATOM 594 N N . GLU A 1 75 ? -1.506 3.507 0.944 1.00 90.19 75 GLU A N 1
ATOM 595 C CA . GLU A 1 75 ? -0.408 4.323 0.442 1.00 90.19 75 GLU A CA 1
ATOM 596 C C . GLU A 1 75 ? -0.366 4.342 -1.082 1.00 90.19 75 GLU A C 1
ATOM 598 O O . GLU A 1 75 ? -0.386 3.289 -1.705 1.00 90.19 75 GLU A O 1
ATOM 603 N N . LEU A 1 76 ? -0.269 5.536 -1.676 1.00 88.25 76 LEU A N 1
ATOM 604 C CA . LEU A 1 76 ? -0.318 5.718 -3.134 1.00 88.25 76 LEU A CA 1
ATOM 605 C C . LEU A 1 76 ? 0.985 6.218 -3.760 1.00 88.25 76 LEU A C 1
ATOM 607 O O . LEU A 1 76 ? 1.111 6.231 -4.977 1.00 88.25 76 LEU A O 1
ATOM 611 N N . GLY A 1 77 ? 1.956 6.665 -2.966 1.00 86.94 77 GLY A N 1
ATOM 612 C CA . GLY A 1 77 ? 3.087 7.420 -3.495 1.00 86.94 77 GLY A CA 1
ATOM 613 C C . GLY A 1 77 ? 4.345 6.635 -3.770 1.00 86.94 77 GLY A C 1
ATOM 614 O O . GLY A 1 77 ? 5.319 7.247 -4.208 1.00 86.94 77 GLY A O 1
ATOM 615 N N . LEU A 1 78 ? 4.364 5.344 -3.449 1.00 92.88 78 LEU A N 1
ATOM 616 C CA . LEU A 1 78 ? 5.482 4.466 -3.787 1.00 92.88 78 LEU A CA 1
ATOM 617 C C . LEU A 1 78 ? 5.404 3.970 -5.233 1.00 92.88 78 LEU A C 1
ATOM 619 O O . LEU A 1 78 ? 6.445 3.669 -5.806 1.00 92.88 78 LEU A O 1
ATOM 623 N N . ALA A 1 79 ? 4.207 3.930 -5.825 1.00 94.06 79 ALA A N 1
ATOM 624 C CA . ALA A 1 79 ? 4.075 3.702 -7.254 1.00 94.06 79 ALA A CA 1
ATOM 625 C C . ALA A 1 79 ? 4.583 4.909 -8.051 1.00 94.06 79 ALA A C 1
ATOM 627 O O . ALA A 1 79 ? 4.466 6.061 -7.620 1.00 94.06 79 ALA A O 1
ATOM 628 N N . HIS A 1 80 ? 5.122 4.632 -9.230 1.00 94.19 80 HIS A N 1
ATOM 629 C CA . HIS A 1 80 ? 5.613 5.628 -10.171 1.00 94.19 80 HIS A CA 1
ATOM 630 C C . HIS A 1 80 ? 4.942 5.435 -11.540 1.00 94.19 80 HIS A C 1
ATOM 632 O O . HIS A 1 80 ? 4.551 4.313 -11.873 1.00 94.19 80 HIS A O 1
ATOM 638 N N . PRO A 1 81 ? 4.752 6.517 -12.314 1.00 94.75 81 PRO A N 1
ATOM 639 C CA . PRO A 1 81 ? 4.190 6.436 -13.655 1.00 94.75 81 PRO A CA 1
ATOM 640 C C . PRO A 1 81 ? 5.251 6.025 -14.687 1.00 94.75 81 PRO A C 1
ATOM 642 O O . PRO A 1 81 ? 6.413 6.380 -14.533 1.00 94.75 81 PRO A O 1
ATOM 645 N N . ASP A 1 82 ? 4.856 5.389 -15.792 1.00 89.50 82 ASP A N 1
ATOM 646 C CA . ASP A 1 82 ? 5.771 4.932 -16.866 1.00 89.50 82 ASP A CA 1
ATOM 647 C C . ASP A 1 82 ? 6.702 6.005 -17.434 1.00 89.50 82 ASP A C 1
ATOM 649 O O . ASP A 1 82 ? 7.795 5.714 -17.916 1.00 89.50 82 ASP A O 1
ATOM 653 N N . ASN A 1 83 ? 6.262 7.259 -17.401 1.00 88.25 83 ASN A N 1
ATOM 654 C CA . ASN A 1 83 ? 7.018 8.391 -17.919 1.00 88.25 83 ASN A CA 1
ATOM 655 C C . ASN A 1 83 ? 8.027 8.968 -16.912 1.00 88.25 83 ASN A C 1
ATOM 657 O O . ASN A 1 83 ? 8.639 9.999 -17.198 1.00 88.25 83 ASN A O 1
ATOM 661 N N . ARG A 1 84 ? 8.188 8.362 -15.728 1.00 90.25 84 ARG A N 1
ATOM 662 C CA . ARG A 1 84 ? 9.164 8.784 -14.715 1.00 90.25 84 ARG A CA 1
ATOM 663 C C . ARG A 1 84 ? 9.811 7.572 -14.050 1.00 90.25 84 ARG A C 1
ATOM 665 O O . ARG A 1 84 ? 9.107 6.639 -13.687 1.00 90.25 84 ARG A O 1
ATOM 672 N N . PRO A 1 85 ? 11.130 7.595 -13.814 1.00 89.12 85 PRO A N 1
ATOM 673 C CA . PRO A 1 85 ? 11.782 6.503 -13.107 1.00 89.12 85 PRO A CA 1
ATOM 674 C C . PRO A 1 85 ? 11.305 6.412 -11.651 1.00 89.12 85 PRO A C 1
ATOM 676 O O . PRO A 1 85 ? 10.925 7.417 -11.036 1.00 89.12 85 PRO A O 1
ATOM 679 N N . ALA A 1 86 ? 11.376 5.204 -11.091 1.00 92.44 86 ALA A N 1
ATOM 680 C CA . ALA A 1 86 ? 11.242 4.982 -9.659 1.00 92.44 86 ALA A CA 1
ATOM 681 C C . ALA A 1 86 ? 12.307 5.763 -8.866 1.00 92.44 86 ALA A C 1
ATOM 683 O O . ALA A 1 86 ? 13.368 6.122 -9.382 1.00 92.44 86 ALA A O 1
ATOM 684 N N . LEU A 1 87 ? 12.042 5.991 -7.577 1.00 94.12 87 LEU A N 1
ATOM 685 C CA . LEU A 1 87 ? 13.051 6.537 -6.667 1.00 94.12 87 LEU A CA 1
ATOM 686 C C . LEU A 1 87 ? 14.234 5.569 -6.542 1.00 94.12 87 LEU A C 1
ATOM 688 O O . LEU A 1 87 ? 14.056 4.350 -6.560 1.00 94.12 87 LEU A O 1
ATOM 692 N N . THR A 1 88 ? 15.432 6.116 -6.344 1.00 95.50 88 THR A N 1
ATOM 693 C CA . THR A 1 88 ? 16.682 5.348 -6.282 1.00 95.50 88 THR A CA 1
ATOM 694 C C . THR A 1 88 ? 17.394 5.514 -4.942 1.00 95.50 88 THR A C 1
ATOM 696 O O . THR A 1 88 ? 17.281 6.554 -4.294 1.00 95.50 88 THR A O 1
ATOM 699 N N . GLY A 1 89 ? 18.179 4.508 -4.546 1.00 94.38 89 GLY A N 1
ATOM 700 C CA . GLY A 1 89 ? 19.119 4.605 -3.425 1.00 94.38 89 GLY A CA 1
ATOM 701 C C . GLY A 1 89 ? 18.482 5.078 -2.112 1.00 94.38 89 GLY A C 1
ATOM 702 O O . GLY A 1 89 ? 17.457 4.551 -1.676 1.00 94.38 89 GLY A O 1
ATOM 703 N N . ALA A 1 90 ? 19.094 6.083 -1.477 1.00 94.69 90 ALA A N 1
ATOM 704 C CA . ALA A 1 90 ? 18.644 6.608 -0.188 1.00 94.69 90 ALA A CA 1
ATOM 705 C C . ALA A 1 90 ? 17.229 7.212 -0.236 1.00 94.69 90 ALA A C 1
ATOM 707 O O . ALA A 1 90 ? 16.486 7.092 0.738 1.00 94.69 90 ALA A O 1
ATOM 708 N N . ASP A 1 91 ? 16.821 7.809 -1.360 1.00 92.94 91 ASP A N 1
ATOM 709 C CA . ASP A 1 91 ? 15.489 8.407 -1.494 1.00 92.94 91 ASP A CA 1
ATOM 710 C C . ASP A 1 91 ? 14.385 7.349 -1.501 1.00 92.94 91 ASP A C 1
ATOM 712 O O . ASP A 1 91 ? 13.328 7.555 -0.900 1.00 92.94 91 ASP A O 1
ATOM 716 N N . ALA A 1 92 ? 14.642 6.195 -2.122 1.00 96.31 92 ALA A N 1
ATOM 717 C CA . ALA A 1 92 ? 13.722 5.063 -2.099 1.00 96.31 92 ALA A CA 1
ATOM 718 C C . ALA A 1 92 ? 13.529 4.533 -0.671 1.00 96.31 92 ALA A C 1
ATOM 720 O O . ALA A 1 92 ? 12.399 4.414 -0.195 1.00 96.31 92 ALA A O 1
ATOM 721 N N . GLU A 1 93 ? 14.629 4.293 0.043 1.00 97.12 93 GLU A N 1
ATOM 722 C CA . GLU A 1 93 ? 14.602 3.816 1.428 1.00 97.12 93 GLU A CA 1
ATOM 723 C C . GLU A 1 93 ? 13.918 4.825 2.365 1.00 97.12 93 GLU A C 1
ATOM 725 O O . GLU A 1 93 ? 13.078 4.449 3.184 1.00 97.12 93 GLU A O 1
ATOM 730 N N . ASN A 1 94 ? 14.206 6.121 2.215 1.00 91.00 94 ASN A N 1
ATOM 731 C CA . ASN A 1 94 ? 13.553 7.180 2.985 1.00 91.00 94 ASN A CA 1
ATOM 732 C C . ASN A 1 94 ? 12.048 7.251 2.698 1.00 91.00 94 ASN A C 1
ATOM 734 O O . ASN A 1 94 ? 11.245 7.407 3.622 1.00 91.00 94 ASN A O 1
ATOM 738 N N . ALA A 1 95 ? 11.647 7.099 1.433 1.00 91.56 95 ALA A N 1
ATOM 739 C CA . ALA A 1 95 ? 10.242 7.070 1.056 1.00 91.56 95 ALA A CA 1
ATOM 740 C C . ALA A 1 95 ? 9.516 5.867 1.673 1.00 91.56 95 ALA A C 1
ATOM 742 O O . ALA A 1 95 ? 8.428 6.047 2.225 1.00 91.56 95 ALA A O 1
ATOM 743 N N . VAL A 1 96 ? 10.109 4.670 1.636 1.00 95.00 96 VAL A N 1
ATOM 744 C CA . VAL A 1 96 ? 9.527 3.470 2.257 1.00 95.00 96 VAL A CA 1
ATOM 745 C C . VAL A 1 96 ? 9.465 3.619 3.779 1.00 95.00 96 VAL A C 1
ATOM 747 O O . VAL A 1 96 ? 8.406 3.385 4.360 1.00 95.00 96 VAL A O 1
ATOM 750 N N . LYS A 1 97 ? 10.520 4.119 4.436 1.00 92.38 97 LYS A N 1
ATOM 751 C CA . LYS A 1 97 ? 10.501 4.420 5.881 1.00 92.38 97 LYS A CA 1
ATOM 752 C C . LYS A 1 97 ? 9.365 5.357 6.267 1.00 92.38 97 LYS A C 1
ATOM 754 O O . LYS A 1 97 ? 8.650 5.110 7.237 1.00 92.38 97 LYS A O 1
ATOM 759 N N . ALA A 1 98 ? 9.181 6.435 5.514 1.00 85.94 98 ALA A 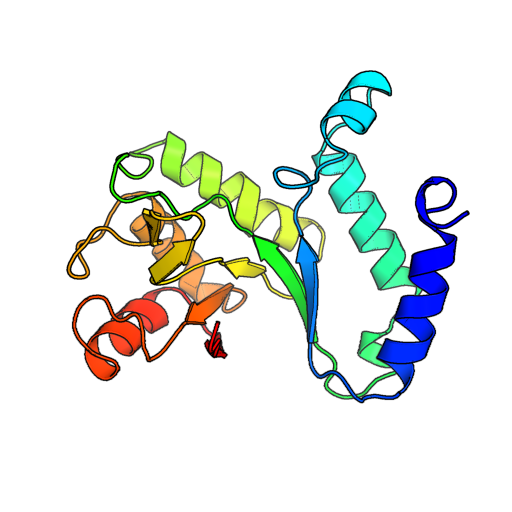N 1
ATOM 760 C CA . ALA A 1 98 ? 8.133 7.402 5.803 1.00 85.94 98 ALA A CA 1
ATOM 761 C C . ALA A 1 98 ? 6.729 6.814 5.583 1.00 85.94 98 ALA A C 1
ATOM 763 O O . ALA A 1 98 ? 5.818 7.070 6.368 1.00 85.94 98 ALA A O 1
ATOM 764 N N . ARG A 1 99 ? 6.546 6.030 4.515 1.00 87.75 99 ARG A N 1
ATOM 765 C CA . ARG A 1 99 ? 5.219 5.646 4.008 1.00 87.75 99 ARG A CA 1
ATOM 766 C C . ARG A 1 99 ? 4.730 4.273 4.458 1.00 87.75 99 ARG A C 1
ATOM 768 O O . ARG A 1 99 ? 3.524 4.055 4.482 1.00 87.75 99 ARG A O 1
ATOM 775 N N . LEU A 1 100 ? 5.637 3.377 4.827 1.00 91.31 100 LEU A N 1
ATOM 776 C CA . LEU A 1 100 ? 5.331 2.056 5.372 1.00 91.31 100 LEU A CA 1
ATOM 777 C C . LEU A 1 100 ? 5.641 2.018 6.869 1.00 91.31 100 LEU A C 1
ATOM 779 O O . LEU A 1 100 ? 4.734 1.831 7.680 1.00 91.31 100 LEU A O 1
ATOM 783 N N . ASP A 1 101 ? 6.892 2.274 7.254 1.00 91.75 101 ASP A N 1
ATOM 784 C CA . ASP A 1 101 ? 7.312 2.113 8.653 1.00 91.75 101 ASP A CA 1
ATOM 785 C C . ASP A 1 101 ? 6.670 3.168 9.567 1.00 91.75 101 ASP A C 1
ATOM 787 O O . ASP A 1 101 ? 6.324 2.871 10.710 1.00 91.75 101 ASP A O 1
ATOM 791 N N . GLY A 1 102 ? 6.476 4.392 9.065 1.00 85.81 102 GLY A N 1
ATOM 792 C CA . GLY A 1 102 ? 5.811 5.489 9.772 1.00 85.81 102 GLY A CA 1
ATOM 793 C C . GLY A 1 102 ? 4.411 5.110 10.275 1.00 85.81 102 GLY A C 1
ATOM 794 O O . GLY A 1 102 ? 4.203 5.084 11.491 1.00 85.81 102 GLY A O 1
ATOM 795 N N . PRO A 1 103 ? 3.457 4.766 9.386 1.00 83.94 103 PRO A N 1
ATOM 796 C CA . PRO A 1 103 ? 2.139 4.286 9.795 1.00 83.94 103 PRO A CA 1
ATOM 797 C C . PRO A 1 103 ? 2.204 3.087 10.748 1.00 83.94 103 PRO A C 1
ATOM 799 O O . PRO A 1 103 ? 1.533 3.089 11.780 1.00 83.94 103 PRO A O 1
ATOM 802 N N . LEU A 1 104 ? 3.036 2.082 10.459 1.00 88.69 104 LEU A N 1
ATOM 803 C CA . LEU A 1 104 ? 3.138 0.890 11.308 1.00 88.69 104 LEU A CA 1
ATOM 804 C C . LEU A 1 104 ? 3.597 1.234 12.735 1.00 88.69 104 LEU A C 1
ATOM 806 O O . LEU A 1 104 ? 3.046 0.697 13.696 1.00 88.69 104 LEU A O 1
ATOM 810 N N . ARG A 1 105 ? 4.537 2.177 12.889 1.00 87.00 105 ARG A N 1
ATOM 811 C CA . ARG A 1 105 ? 5.000 2.686 14.194 1.00 87.00 105 ARG A CA 1
ATOM 812 C C . ARG A 1 105 ? 3.915 3.448 14.955 1.00 87.00 105 ARG A C 1
ATOM 814 O O . ARG A 1 105 ? 3.906 3.436 16.180 1.00 87.00 105 ARG A O 1
ATOM 821 N N . LEU A 1 106 ? 2.979 4.073 14.241 1.00 80.19 106 LEU A N 1
ATOM 822 C CA . LEU A 1 106 ? 1.802 4.732 14.819 1.00 80.19 106 LEU A CA 1
ATOM 823 C C . LEU A 1 106 ? 0.683 3.743 15.198 1.00 80.19 106 LEU A C 1
ATOM 825 O O . LEU A 1 106 ? -0.395 4.161 15.623 1.00 80.19 106 LEU A O 1
ATOM 829 N N . GLY A 1 107 ? 0.937 2.435 15.083 1.00 77.38 107 GLY A N 1
ATOM 830 C CA . GLY A 1 107 ? 0.020 1.375 15.494 1.00 77.38 107 GLY A CA 1
ATOM 831 C C . GLY A 1 107 ? -0.905 0.882 14.386 1.00 77.38 107 GLY A C 1
ATOM 832 O O . GLY A 1 107 ? -1.837 0.136 14.674 1.00 77.38 107 GLY A O 1
ATOM 833 N N . VAL A 1 108 ? -0.663 1.262 13.128 1.00 84.12 108 VAL A N 1
ATOM 834 C CA . VAL A 1 108 ? -1.439 0.740 11.998 1.00 84.12 108 VAL A CA 1
ATOM 835 C C . VAL A 1 108 ? -1.243 -0.762 11.872 1.00 84.12 108 VAL A C 1
ATOM 837 O O . VAL A 1 108 ? -0.113 -1.248 11.887 1.00 84.12 108 VAL A O 1
ATOM 840 N N . GLY A 1 109 ? -2.359 -1.480 11.725 1.00 81.25 109 GLY A N 1
ATOM 841 C CA . GLY A 1 109 ? -2.422 -2.930 11.563 1.00 81.25 109 GLY A CA 1
ATOM 842 C C . GLY A 1 109 ? -1.603 -3.441 10.380 1.00 81.25 109 GLY A C 1
ATOM 843 O O . GLY A 1 109 ? -0.919 -4.457 10.487 1.00 81.25 109 GLY A O 1
ATOM 844 N N . HIS A 1 110 ? -1.698 -2.732 9.254 1.00 89.19 110 HIS A N 1
ATOM 845 C CA . HIS A 1 110 ? -1.152 -3.130 7.962 1.00 89.19 110 HIS A CA 1
ATOM 846 C C . HIS A 1 110 ? -1.317 -1.992 6.936 1.00 89.19 110 HIS A C 1
ATOM 848 O O . HIS A 1 110 ? -2.203 -1.146 7.064 1.00 89.19 110 HIS A O 1
ATOM 854 N N . VAL A 1 111 ? -0.458 -1.957 5.918 1.00 92.44 111 VAL A N 1
ATOM 855 C CA . VAL A 1 111 ? -0.426 -0.923 4.874 1.00 92.44 111 VAL A CA 1
ATOM 856 C C . VAL A 1 111 ? -0.684 -1.559 3.511 1.00 92.44 111 VAL A C 1
ATOM 858 O O . VAL A 1 111 ? -0.008 -2.502 3.114 1.00 92.44 111 VAL A O 1
ATOM 861 N N . VAL A 1 112 ? -1.686 -1.059 2.798 1.00 93.69 112 VAL A N 1
ATOM 862 C CA . VAL A 1 112 ? -2.041 -1.468 1.440 1.00 93.69 112 VAL A CA 1
ATOM 863 C C . VAL A 1 112 ? -1.409 -0.493 0.454 1.00 93.69 112 VAL A C 1
ATOM 865 O O . VAL A 1 112 ? -1.733 0.696 0.445 1.00 93.69 112 VAL A O 1
ATOM 868 N N . LEU A 1 113 ? -0.497 -0.996 -0.366 1.00 94.12 113 LEU A N 1
ATOM 869 C CA . LEU A 1 113 ? 0.204 -0.246 -1.391 1.00 94.12 113 LEU A CA 1
ATOM 870 C C . LEU A 1 113 ? -0.626 -0.220 -2.672 1.00 94.12 113 LEU A C 1
ATOM 872 O O . LEU A 1 113 ? -1.044 -1.255 -3.195 1.00 94.12 113 LEU A O 1
ATOM 876 N N . TRP A 1 114 ? -0.820 0.983 -3.185 1.00 92.12 114 TRP A N 1
ATOM 877 C CA . TRP A 1 114 ? -1.283 1.245 -4.530 1.00 92.12 114 TRP A CA 1
ATOM 878 C C . TRP A 1 114 ? -0.049 1.539 -5.391 1.00 92.12 114 TRP A C 1
ATOM 880 O O . TRP A 1 114 ? 0.737 2.425 -5.062 1.00 92.12 114 TRP A O 1
ATOM 890 N N . THR A 1 115 ? 0.206 0.804 -6.461 1.00 90.94 115 THR A N 1
ATOM 891 C CA . THR A 1 115 ? -0.506 -0.371 -6.983 1.00 90.94 115 THR A CA 1
ATOM 892 C C . THR A 1 115 ? 0.503 -1.267 -7.679 1.00 90.94 115 THR A C 1
ATOM 894 O O . THR A 1 115 ? 1.564 -0.779 -8.062 1.00 90.94 115 THR A O 1
ATOM 897 N N . TRP A 1 116 ? 0.206 -2.557 -7.839 1.00 96.06 116 TRP A N 1
ATOM 898 C CA . TRP A 1 116 ? 1.098 -3.441 -8.586 1.00 96.06 116 TRP A CA 1
ATOM 899 C C . TRP A 1 116 ? 1.389 -2.881 -9.984 1.00 96.06 116 TRP A C 1
ATOM 901 O O . TRP A 1 116 ? 2.519 -2.490 -10.276 1.00 96.06 116 TRP A O 1
ATOM 911 N N . LYS A 1 117 ? 0.320 -2.757 -10.770 1.00 95.19 117 LYS A N 1
ATOM 912 C CA . LYS A 1 117 ? 0.213 -2.033 -12.029 1.00 95.19 117 LYS A CA 1
ATOM 913 C C . LYS A 1 117 ? -1.241 -1.586 -12.173 1.00 95.19 117 LYS A C 1
ATOM 915 O O . LYS A 1 117 ? -2.146 -2.349 -11.836 1.00 95.19 117 LYS A O 1
ATOM 920 N N . GLN A 1 118 ? -1.467 -0.346 -12.593 1.00 92.94 118 GLN A N 1
ATOM 921 C CA . GLN A 1 118 ? -2.806 0.167 -12.882 1.00 92.94 118 GLN A CA 1
ATOM 922 C C . GLN A 1 118 ? -2.751 1.341 -13.853 1.00 92.94 118 GLN A C 1
ATOM 924 O O . GLN A 1 118 ? -1.939 2.249 -13.667 1.00 92.94 118 GLN A O 1
ATOM 929 N N . ASN A 1 119 ? -3.648 1.388 -14.836 1.00 91.31 119 ASN A N 1
ATOM 930 C CA . ASN A 1 119 ? -3.844 2.595 -15.630 1.00 91.31 119 ASN A CA 1
ATOM 931 C C . ASN A 1 119 ? -4.665 3.619 -14.845 1.00 91.31 119 ASN A C 1
ATOM 933 O O . ASN A 1 119 ? -5.790 3.365 -14.417 1.00 91.31 119 ASN A O 1
ATOM 937 N N . TRP A 1 120 ? -4.111 4.816 -14.665 1.00 87.56 120 TRP A N 1
ATOM 938 C CA . TRP A 1 120 ? -4.797 5.911 -13.996 1.00 87.56 120 TRP A CA 1
ATOM 939 C C . TRP A 1 120 ? -4.471 7.244 -14.662 1.00 87.56 120 TRP A C 1
ATOM 941 O O . TRP A 1 120 ? -3.309 7.588 -14.875 1.00 87.56 120 TRP A O 1
ATOM 951 N N . SER A 1 121 ? -5.517 8.001 -15.006 1.00 86.50 121 SER A N 1
ATOM 952 C CA . SER A 1 121 ? -5.403 9.284 -15.713 1.00 86.50 121 SER A CA 1
ATOM 953 C C . SER A 1 121 ? -4.602 9.198 -17.028 1.00 86.50 121 SER A C 1
ATOM 955 O O . SER A 1 121 ? -3.837 10.103 -17.356 1.00 86.50 121 SER A O 1
ATOM 957 N N . GLY A 1 122 ? -4.765 8.102 -17.779 1.00 88.50 122 GLY A N 1
ATOM 958 C CA . GLY A 1 122 ? -4.099 7.901 -19.072 1.00 88.50 122 GLY A CA 1
ATOM 959 C C . GLY A 1 122 ? -2.618 7.518 -18.983 1.00 88.50 122 GLY A C 1
ATOM 960 O O . GLY A 1 122 ? -1.912 7.581 -19.983 1.00 88.50 122 GLY A O 1
ATOM 961 N N . THR A 1 123 ? -2.114 7.142 -17.807 1.00 92.31 123 THR A N 1
ATOM 962 C CA . THR A 1 123 ? -0.742 6.644 -17.625 1.00 92.31 123 THR A CA 1
ATOM 963 C C . THR A 1 123 ? -0.761 5.396 -16.752 1.00 92.31 123 THR A C 1
ATOM 965 O O . THR A 1 123 ? -1.532 5.332 -15.794 1.00 92.31 123 THR A O 1
ATOM 968 N N . ALA A 1 124 ? 0.075 4.405 -17.062 1.00 93.25 124 ALA A N 1
ATOM 969 C CA . ALA A 1 124 ? 0.252 3.256 -16.184 1.00 93.25 124 ALA A CA 1
ATOM 970 C C . ALA A 1 124 ? 1.126 3.643 -14.984 1.00 93.25 124 ALA A C 1
ATOM 972 O O . ALA A 1 124 ? 2.155 4.303 -15.130 1.00 93.25 124 ALA A O 1
ATOM 973 N N . TRP A 1 125 ? 0.678 3.250 -13.797 1.00 94.75 125 TRP A N 1
ATOM 974 C CA . TRP A 1 125 ? 1.374 3.394 -12.525 1.00 94.75 125 TRP A CA 1
ATOM 975 C C . TRP A 1 125 ? 1.743 2.020 -12.004 1.00 94.75 125 TRP A C 1
ATOM 977 O O . TRP A 1 125 ? 0.921 1.110 -12.068 1.00 94.75 125 TRP A O 1
ATOM 987 N N . ARG A 1 126 ? 2.949 1.878 -11.459 1.00 95.44 126 ARG A N 1
ATOM 988 C CA . ARG A 1 126 ? 3.492 0.585 -11.034 1.00 95.44 126 ARG A CA 1
ATOM 989 C C . ARG A 1 126 ? 4.422 0.715 -9.833 1.00 95.44 126 ARG A C 1
ATOM 991 O O . ARG A 1 126 ? 5.038 1.761 -9.625 1.00 95.44 126 ARG A O 1
ATOM 998 N N . LEU A 1 127 ? 4.498 -0.331 -9.012 1.00 95.50 127 LEU 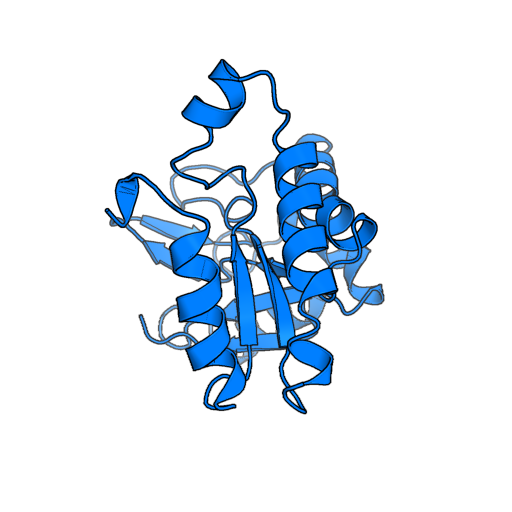A N 1
ATOM 999 C CA . LEU A 1 127 ? 5.425 -0.400 -7.869 1.00 95.50 127 LEU A CA 1
ATOM 1000 C C . LEU A 1 127 ? 6.816 -0.878 -8.291 1.00 95.50 127 LEU A C 1
ATOM 1002 O O . LEU A 1 127 ? 7.820 -0.384 -7.776 1.00 95.50 127 LEU A O 1
ATOM 1006 N N . ASN A 1 128 ? 6.862 -1.816 -9.233 1.00 94.69 128 ASN A N 1
ATOM 1007 C CA . ASN A 1 128 ? 8.094 -2.324 -9.819 1.00 94.69 128 ASN A CA 1
ATOM 1008 C C . ASN A 1 128 ? 8.331 -1.699 -11.198 1.00 94.69 128 ASN A C 1
ATOM 1010 O O . ASN A 1 128 ? 7.398 -1.132 -11.765 1.00 94.69 128 ASN A O 1
ATOM 1014 N N . ASP A 1 129 ? 9.539 -1.788 -11.753 1.00 94.94 129 ASP A N 1
ATOM 1015 C CA . ASP A 1 129 ? 9.725 -1.349 -13.137 1.00 94.94 129 ASP A CA 1
ATOM 1016 C C . ASP A 1 129 ? 9.101 -2.368 -14.109 1.00 94.94 129 ASP A C 1
ATOM 1018 O O . ASP A 1 129 ? 8.873 -3.537 -13.779 1.00 94.94 129 ASP A O 1
ATOM 1022 N N . ALA A 1 130 ? 8.842 -1.916 -15.339 1.00 94.00 130 ALA A N 1
ATOM 1023 C CA . ALA A 1 130 ? 8.199 -2.718 -16.373 1.00 94.00 130 ALA A CA 1
ATOM 1024 C C . ALA A 1 130 ? 8.853 -4.085 -16.598 1.00 94.00 130 ALA A C 1
ATOM 1026 O O . ALA A 1 130 ? 10.082 -4.199 -16.641 1.00 94.00 130 ALA A O 1
ATOM 1027 N N . GLY A 1 131 ? 8.010 -5.107 -16.780 1.00 94.38 131 GLY A N 1
ATOM 1028 C CA . GLY A 1 131 ? 8.468 -6.478 -17.010 1.00 94.38 131 GLY A CA 1
ATOM 1029 C C . GLY A 1 131 ? 9.099 -7.123 -15.773 1.00 94.38 131 GLY A C 1
ATOM 1030 O O . GLY A 1 131 ? 10.050 -7.887 -15.908 1.00 94.38 131 GLY A O 1
ATOM 1031 N N . LEU A 1 132 ? 8.587 -6.806 -14.576 1.00 94.75 132 LEU A N 1
ATOM 1032 C CA . LEU A 1 132 ? 9.045 -7.340 -13.279 1.00 94.75 132 LEU A CA 1
ATOM 1033 C C . LEU A 1 132 ? 10.476 -6.943 -12.890 1.00 94.75 132 LEU A C 1
ATOM 1035 O O . LEU A 1 132 ? 11.083 -7.558 -12.011 1.00 94.75 132 LEU A O 1
ATOM 1039 N N . ARG A 1 133 ? 11.040 -5.915 -13.523 1.00 94.81 133 ARG A N 1
ATOM 1040 C CA . ARG A 1 133 ? 12.406 -5.485 -13.232 1.00 94.81 133 ARG A CA 1
ATOM 1041 C C . ARG A 1 133 ? 12.444 -4.767 -11.882 1.00 94.81 133 ARG A C 1
ATOM 1043 O O . ARG A 1 133 ? 11.846 -3.710 -11.734 1.00 94.81 133 ARG A O 1
ATOM 1050 N N . SER A 1 134 ? 13.173 -5.341 -10.920 1.00 95.06 134 SER A N 1
ATOM 1051 C CA . SER A 1 134 ? 13.345 -4.767 -9.576 1.00 95.06 134 SER A CA 1
ATOM 1052 C C . SER A 1 134 ? 13.881 -3.332 -9.631 1.00 95.06 134 SER A C 1
ATOM 1054 O O . SER A 1 134 ? 14.775 -3.030 -10.425 1.00 95.06 134 SER A O 1
ATOM 1056 N N . ASN A 1 135 ? 13.382 -2.472 -8.743 1.00 96.69 135 ASN A N 1
ATOM 1057 C CA . ASN A 1 135 ? 13.906 -1.128 -8.497 1.00 96.69 135 ASN A CA 1
ATOM 1058 C C . ASN A 1 135 ? 14.202 -0.910 -7.001 1.00 96.69 135 ASN A C 1
ATOM 1060 O O . ASN A 1 135 ? 13.832 -1.724 -6.152 1.00 96.69 135 ASN A O 1
ATOM 1064 N N . SER A 1 136 ? 14.852 0.208 -6.652 1.00 98.00 136 SER A N 1
ATOM 1065 C CA . SER A 1 136 ? 15.261 0.464 -5.261 1.00 98.00 136 SER A CA 1
ATOM 1066 C C . SER A 1 136 ? 14.084 0.573 -4.282 1.00 98.00 136 SER A C 1
ATOM 1068 O O . SER A 1 136 ? 14.248 0.256 -3.105 1.00 98.00 136 SER A O 1
ATOM 1070 N N . VAL A 1 137 ? 12.897 1.002 -4.735 1.00 97.50 137 VAL A N 1
ATOM 1071 C CA . VAL A 1 137 ? 11.685 1.019 -3.895 1.00 97.50 137 VAL A CA 1
ATOM 1072 C C . VAL A 1 137 ? 11.242 -0.408 -3.592 1.00 97.50 137 VAL A C 1
ATOM 1074 O O . VAL A 1 137 ? 10.956 -0.730 -2.438 1.00 97.50 137 VAL A O 1
ATOM 1077 N N . TRP A 1 138 ? 11.228 -1.276 -4.602 1.00 97.56 138 TRP A N 1
ATOM 1078 C CA . TRP A 1 138 ? 10.885 -2.685 -4.452 1.00 97.56 138 TRP A CA 1
ATOM 1079 C C . TRP A 1 138 ? 11.866 -3.422 -3.536 1.00 97.56 138 TRP A C 1
ATOM 1081 O O . TRP A 1 138 ? 11.446 -4.162 -2.647 1.00 97.56 138 TRP A O 1
ATOM 1091 N N . ASP A 1 139 ? 13.167 -3.163 -3.670 1.00 98.00 139 ASP A N 1
ATOM 1092 C CA . ASP A 1 139 ? 14.193 -3.736 -2.791 1.00 98.00 139 ASP A CA 1
ATOM 1093 C C . ASP A 1 139 ? 14.012 -3.297 -1.330 1.00 98.00 139 ASP A C 1
ATOM 1095 O O . ASP A 1 139 ? 14.026 -4.132 -0.419 1.00 98.00 139 ASP A O 1
ATOM 1099 N N . ALA A 1 140 ? 13.741 -2.009 -1.099 1.00 97.75 140 ALA A N 1
ATOM 1100 C CA . ALA A 1 140 ? 13.429 -1.488 0.230 1.00 97.75 140 ALA A CA 1
ATOM 1101 C C . ALA A 1 140 ? 12.146 -2.111 0.815 1.00 97.75 140 ALA A C 1
ATOM 1103 O O . ALA A 1 140 ? 12.069 -2.381 2.018 1.00 97.75 140 ALA A O 1
ATOM 1104 N N . LEU A 1 141 ? 11.134 -2.385 -0.011 1.00 97.50 141 LEU A N 1
ATOM 1105 C CA . LEU A 1 141 ? 9.919 -3.080 0.413 1.00 97.50 141 LEU A CA 1
ATOM 1106 C C . LEU A 1 141 ? 10.179 -4.557 0.755 1.00 97.50 141 LEU A C 1
ATOM 1108 O O . LEU A 1 141 ? 9.702 -5.031 1.790 1.00 97.50 141 LEU A O 1
ATOM 1112 N N . LYS A 1 142 ? 10.975 -5.275 -0.050 1.00 97.44 142 LYS A N 1
ATOM 1113 C CA . LYS A 1 142 ? 11.356 -6.680 0.205 1.00 97.44 142 LYS A CA 1
ATOM 1114 C C . LYS A 1 142 ? 12.071 -6.834 1.545 1.00 97.44 142 LYS A C 1
ATOM 1116 O O . LYS A 1 142 ? 11.772 -7.765 2.292 1.00 97.44 142 LYS A O 1
ATOM 1121 N N . ALA A 1 143 ? 12.925 -5.875 1.909 1.00 97.19 143 ALA A N 1
ATOM 1122 C CA . ALA A 1 143 ? 13.603 -5.852 3.209 1.00 97.19 143 ALA A CA 1
ATOM 1123 C C . ALA A 1 143 ? 12.633 -5.837 4.413 1.00 97.19 143 ALA A C 1
ATOM 1125 O O . ALA A 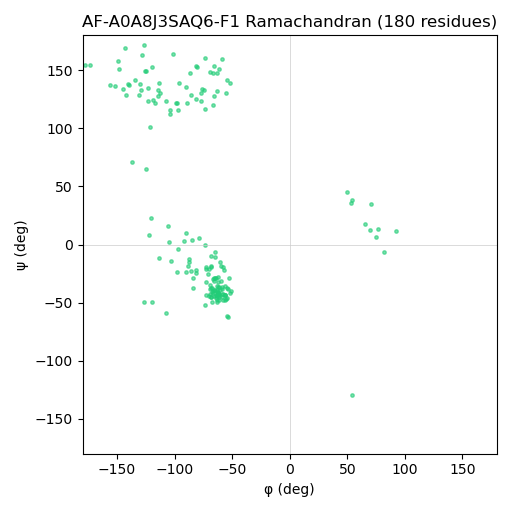1 143 ? 13.013 -6.195 5.526 1.00 97.19 143 ALA A O 1
ATOM 1126 N N . ARG A 1 144 ? 11.365 -5.461 4.199 1.00 96.75 144 ARG A N 1
ATOM 1127 C CA . ARG A 1 144 ? 10.312 -5.384 5.224 1.00 96.75 144 ARG A CA 1
ATOM 1128 C C . ARG A 1 144 ? 9.306 -6.530 5.153 1.00 96.75 144 ARG A C 1
ATOM 1130 O O . ARG A 1 144 ? 8.388 -6.573 5.973 1.00 96.75 144 ARG A O 1
ATOM 1137 N N . LYS A 1 145 ? 9.483 -7.494 4.239 1.00 93.94 145 LYS A N 1
ATOM 1138 C CA . LYS A 1 145 ? 8.587 -8.655 4.074 1.00 93.94 145 LYS A CA 1
ATOM 1139 C C . LYS A 1 145 ? 8.329 -9.386 5.393 1.00 93.94 145 LYS A C 1
ATOM 1141 O O . LYS A 1 145 ? 7.196 -9.776 5.671 1.00 93.94 145 LYS A O 1
ATOM 1146 N N . ALA A 1 146 ? 9.365 -9.536 6.223 1.00 91.62 146 ALA A N 1
ATOM 1147 C CA . ALA A 1 146 ? 9.288 -10.233 7.508 1.00 91.62 146 ALA A CA 1
ATOM 1148 C C . ALA A 1 146 ? 8.236 -9.643 8.467 1.00 91.62 146 ALA A C 1
ATOM 1150 O O . ALA A 1 146 ? 7.741 -10.359 9.333 1.00 91.62 146 ALA A O 1
ATOM 1151 N N . LEU A 1 147 ? 7.840 -8.376 8.285 1.00 90.12 147 LEU A N 1
ATOM 1152 C CA . LEU A 1 147 ? 6.773 -7.758 9.070 1.00 90.12 147 LEU A CA 1
ATOM 1153 C C . LEU A 1 147 ? 5.408 -8.410 8.797 1.00 90.12 147 LEU A C 1
ATOM 1155 O O . LEU A 1 147 ? 4.578 -8.457 9.697 1.00 90.12 147 LEU A O 1
ATOM 1159 N N . ARG A 1 148 ? 5.160 -8.906 7.573 1.00 92.12 148 ARG A N 1
ATOM 1160 C CA . ARG A 1 148 ? 3.854 -9.442 7.131 1.00 92.12 148 ARG A CA 1
ATOM 1161 C C . ARG A 1 148 ? 2.688 -8.464 7.355 1.00 92.12 148 ARG A C 1
ATOM 1163 O O . ARG A 1 148 ? 1.583 -8.862 7.711 1.00 92.12 148 ARG A O 1
ATOM 1170 N N . ARG A 1 149 ? 2.949 -7.163 7.180 1.00 93.19 149 ARG A N 1
ATOM 1171 C CA . ARG A 1 149 ? 1.967 -6.075 7.376 1.00 93.19 149 ARG A CA 1
ATOM 1172 C C . ARG A 1 149 ? 1.750 -5.249 6.111 1.00 93.19 149 ARG A C 1
ATOM 1174 O O . ARG A 1 149 ? 1.343 -4.094 6.204 1.00 93.19 149 ARG A O 1
ATOM 1181 N N . THR A 1 150 ? 2.044 -5.824 4.951 1.00 94.81 150 THR A N 1
ATOM 1182 C CA . THR A 1 150 ? 1.960 -5.137 3.662 1.00 94.81 150 THR A CA 1
ATOM 1183 C C . THR A 1 150 ? 1.035 -5.905 2.739 1.00 94.81 150 THR A C 1
ATOM 1185 O O . THR A 1 150 ? 1.152 -7.123 2.607 1.00 94.81 150 THR A O 1
ATOM 1188 N N . GLY A 1 151 ? 0.149 -5.187 2.059 1.00 94.50 151 GLY A N 1
ATOM 1189 C CA . GLY A 1 151 ? -0.638 -5.727 0.961 1.00 94.50 151 GLY A CA 1
ATOM 1190 C C . GLY A 1 151 ? -0.524 -4.853 -0.265 1.00 94.50 151 GLY A C 1
ATOM 1191 O O . GLY A 1 151 ? -0.088 -3.710 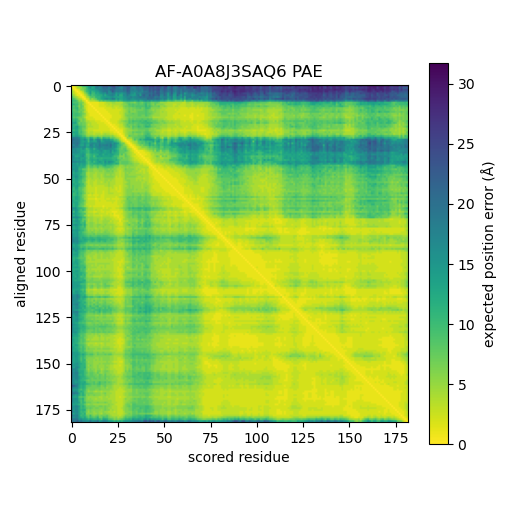-0.168 1.00 94.50 151 GLY A O 1
ATOM 1192 N N . ILE A 1 152 ? -0.902 -5.388 -1.415 1.00 95.75 152 ILE A N 1
ATOM 1193 C CA . ILE A 1 152 ? -0.822 -4.687 -2.698 1.00 95.75 152 ILE A CA 1
ATOM 1194 C C . ILE A 1 152 ? -2.169 -4.806 -3.407 1.00 95.75 152 ILE A C 1
ATOM 1196 O O . ILE A 1 152 ? -2.790 -5.871 -3.385 1.00 95.75 152 ILE A O 1
ATOM 1200 N N . THR A 1 153 ? -2.629 -3.715 -4.023 1.00 94.06 153 THR A N 1
ATOM 1201 C CA . THR A 1 153 ? -3.759 -3.770 -4.958 1.00 94.06 153 THR A CA 1
ATOM 1202 C C . THR A 1 153 ? -3.302 -4.331 -6.300 1.00 94.06 153 THR A C 1
ATOM 1204 O O . THR A 1 153 ? -2.311 -3.860 -6.861 1.00 94.06 153 THR A O 1
ATOM 1207 N N . PHE A 1 154 ? -4.029 -5.320 -6.811 1.00 95.56 154 PHE A N 1
ATOM 1208 C CA . PHE A 1 154 ? -3.721 -6.035 -8.045 1.00 95.56 154 PHE A CA 1
ATOM 1209 C C . PHE A 1 154 ? -4.958 -6.107 -8.940 1.00 95.56 154 PHE A C 1
ATOM 1211 O O . PHE A 1 154 ? -6.026 -6.526 -8.491 1.00 95.56 154 PHE A O 1
ATOM 1218 N N . ASN A 1 155 ? -4.808 -5.717 -10.203 1.00 94.75 155 ASN A N 1
ATOM 1219 C CA . ASN A 1 155 ? -5.831 -5.886 -11.224 1.00 94.75 155 ASN A CA 1
ATOM 1220 C C . ASN A 1 155 ? -5.433 -7.049 -12.142 1.00 94.75 155 ASN A C 1
ATOM 1222 O O . ASN A 1 155 ? -4.478 -6.903 -12.904 1.00 94.75 155 ASN A O 1
ATOM 1226 N N . PRO A 1 156 ? -6.152 -8.187 -12.135 1.00 94.00 156 PRO A N 1
ATOM 1227 C CA . PRO A 1 156 ? -5.832 -9.318 -13.008 1.00 94.00 156 PRO A CA 1
ATOM 1228 C C . PRO A 1 156 ? -5.900 -8.999 -14.509 1.00 94.00 156 PRO A C 1
ATOM 1230 O O . PRO A 1 156 ? -5.413 -9.784 -15.318 1.00 94.00 156 PRO A O 1
ATOM 1233 N N . ARG A 1 157 ? -6.515 -7.871 -14.892 1.00 93.62 157 ARG A N 1
ATOM 1234 C CA . ARG A 1 157 ? -6.561 -7.379 -16.277 1.00 93.62 157 ARG A CA 1
ATOM 1235 C C . ARG A 1 157 ? -5.364 -6.502 -16.651 1.00 93.62 157 ARG A C 1
ATOM 1237 O O . ARG A 1 157 ? -5.161 -6.240 -17.831 1.00 93.62 157 ARG A O 1
ATOM 1244 N N . GLU A 1 158 ? -4.572 -6.062 -15.677 1.00 93.12 158 GLU A N 1
ATOM 1245 C CA . GLU A 1 158 ? -3.433 -5.160 -15.871 1.00 93.12 158 GLU A CA 1
ATOM 1246 C C . GLU A 1 158 ? -2.162 -5.790 -15.299 1.00 93.12 158 GLU A C 1
ATOM 1248 O O . GLU A 1 158 ? -1.573 -5.306 -14.336 1.00 93.12 158 GLU A O 1
ATOM 1253 N N . VAL A 1 159 ? -1.736 -6.895 -15.906 1.00 95.19 159 VAL A N 1
ATOM 1254 C CA . VAL A 1 159 ? -0.508 -7.605 -15.528 1.00 95.19 159 VAL A CA 1
ATOM 1255 C C . VAL A 1 159 ? 0.737 -6.961 -16.141 1.00 95.19 159 VAL A C 1
ATOM 1257 O O . VAL A 1 159 ? 0.670 -6.312 -17.191 1.00 95.19 159 VAL A O 1
ATOM 1260 N N . GLU A 1 160 ? 1.883 -7.131 -15.492 1.00 94.62 160 GLU A N 1
ATOM 1261 C CA . GLU A 1 160 ? 3.203 -6.845 -16.049 1.00 94.62 160 GLU A CA 1
ATOM 1262 C C . GLU A 1 160 ? 3.599 -7.906 -17.073 1.00 94.62 160 GLU A C 1
ATOM 1264 O O . GLU A 1 160 ? 3.934 -7.562 -18.205 1.00 94.62 160 GLU A O 1
ATOM 1269 N N . VAL A 1 161 ? 3.524 -9.184 -16.688 1.00 96.69 161 VAL A N 1
ATOM 1270 C CA . VAL A 1 161 ? 3.877 -10.321 -17.552 1.00 96.69 161 VAL A CA 1
ATOM 1271 C C . VAL A 1 161 ? 2.733 -11.327 -17.616 1.00 96.69 161 VAL A C 1
ATOM 1273 O O . VAL A 1 161 ? 2.313 -11.722 -18.702 1.00 96.69 161 VAL A O 1
ATOM 1276 N N . GLY A 1 162 ? 2.197 -11.718 -16.463 1.00 96.69 162 GLY A N 1
ATOM 1277 C CA . GLY A 1 162 ? 1.172 -12.751 -16.359 1.00 96.69 162 GLY A CA 1
ATOM 1278 C C . GLY A 1 162 ? 0.729 -12.922 -14.913 1.00 96.69 162 GLY A C 1
ATOM 1279 O O . GLY A 1 162 ? 1.478 -12.618 -13.993 1.00 96.69 162 GLY A O 1
ATOM 1280 N N . ILE A 1 163 ? -0.497 -13.400 -14.683 1.00 96.69 163 ILE A N 1
ATOM 1281 C CA . ILE A 1 163 ? -1.071 -13.454 -13.325 1.00 96.69 163 ILE A CA 1
ATOM 1282 C C . ILE A 1 163 ? -0.171 -14.250 -12.364 1.00 96.69 163 ILE A C 1
ATOM 1284 O O . ILE A 1 163 ? 0.051 -13.821 -11.235 1.00 96.69 163 ILE A O 1
ATOM 1288 N N . ALA A 1 164 ? 0.358 -15.397 -12.793 1.00 97.75 164 ALA A N 1
ATOM 1289 C CA . ALA A 1 164 ? 1.164 -16.256 -11.930 1.00 97.75 164 ALA A CA 1
ATOM 1290 C C . ALA A 1 164 ? 2.537 -15.640 -11.611 1.00 97.75 164 ALA A C 1
ATOM 1292 O O . ALA A 1 164 ? 2.977 -15.669 -10.461 1.00 97.75 164 ALA A O 1
ATOM 1293 N N . GLU A 1 165 ? 3.210 -15.083 -12.616 1.00 98.06 165 GLU A 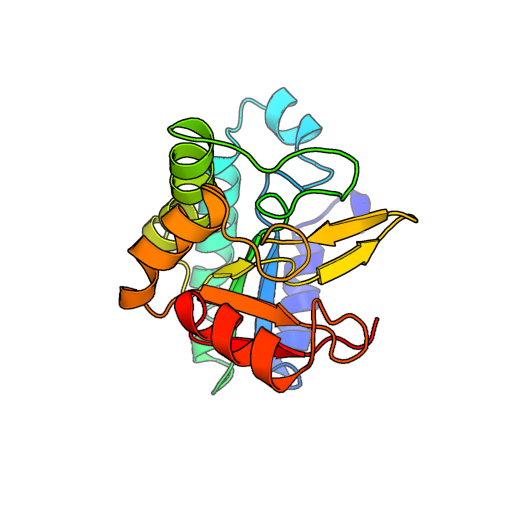N 1
ATOM 1294 C CA . GLU A 1 165 ? 4.508 -14.419 -12.491 1.00 98.06 165 GLU A CA 1
ATOM 1295 C C . GLU A 1 165 ? 4.407 -13.175 -11.611 1.00 98.06 165 GLU A C 1
ATOM 1297 O O . GLU A 1 165 ? 5.195 -13.005 -10.680 1.00 98.06 165 GLU A O 1
ATOM 1302 N N . ASP A 1 166 ? 3.389 -12.358 -11.855 1.00 97.75 166 ASP A N 1
ATOM 1303 C CA . ASP A 1 166 ? 3.116 -11.142 -11.107 1.00 97.75 166 ASP A CA 1
ATOM 1304 C C . ASP A 1 166 ? 2.807 -11.451 -9.639 1.00 97.75 166 ASP A C 1
ATOM 1306 O O . ASP A 1 166 ? 3.402 -10.856 -8.744 1.00 97.75 166 ASP A O 1
ATOM 1310 N N . LEU A 1 167 ? 1.929 -12.424 -9.359 1.00 97.69 167 LEU A N 1
ATOM 1311 C CA . LEU A 1 167 ? 1.617 -12.824 -7.982 1.00 97.69 167 LEU A CA 1
ATOM 1312 C C . LEU A 1 167 ? 2.839 -13.400 -7.256 1.00 97.69 167 LEU A C 1
ATOM 1314 O O . LEU A 1 167 ? 3.010 -13.154 -6.059 1.00 97.69 167 LEU A O 1
ATOM 1318 N N . ARG A 1 168 ? 3.709 -14.134 -7.963 1.00 97.88 168 ARG A N 1
ATOM 1319 C CA . ARG A 1 168 ? 4.975 -14.631 -7.407 1.00 97.88 168 ARG A CA 1
ATOM 1320 C C . ARG A 1 168 ? 5.893 -13.478 -7.009 1.00 97.88 168 ARG A C 1
ATOM 1322 O O . ARG A 1 168 ? 6.495 -13.533 -5.937 1.00 97.88 168 ARG A O 1
ATOM 1329 N N . GLU A 1 169 ? 5.984 -12.445 -7.842 1.00 98.00 169 GLU A N 1
ATOM 1330 C CA . GLU A 1 169 ? 6.778 -11.255 -7.545 1.00 98.00 169 GLU A CA 1
ATOM 1331 C C . GLU A 1 169 ? 6.163 -10.475 -6.374 1.00 98.00 169 GLU A C 1
ATOM 1333 O O . GLU A 1 169 ? 6.842 -10.234 -5.378 1.00 98.00 169 GLU A O 1
ATOM 1338 N N . ILE A 1 170 ? 4.854 -10.199 -6.408 1.00 97.69 170 ILE A N 1
ATOM 1339 C CA . ILE A 1 170 ? 4.105 -9.535 -5.326 1.00 97.69 170 ILE A CA 1
ATOM 1340 C C . ILE A 1 170 ? 4.333 -10.223 -3.972 1.00 97.69 170 ILE A C 1
ATOM 1342 O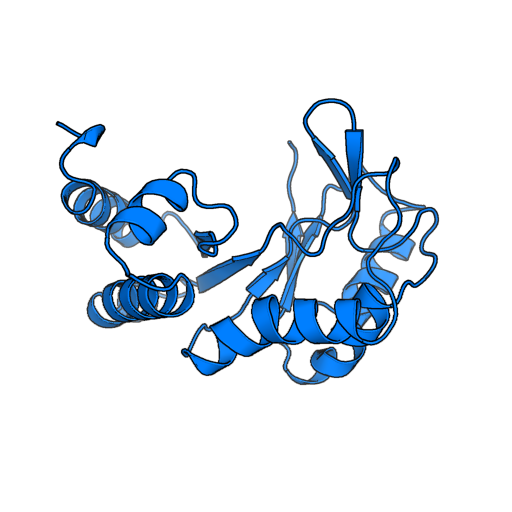 O . ILE A 1 170 ? 4.551 -9.544 -2.964 1.00 97.69 170 ILE A O 1
ATOM 1346 N N . ALA A 1 171 ? 4.345 -11.559 -3.936 1.00 97.19 171 ALA A N 1
ATOM 1347 C CA . ALA A 1 171 ? 4.561 -12.345 -2.720 1.00 97.19 171 ALA A CA 1
ATOM 1348 C C . ALA A 1 171 ? 5.963 -12.170 -2.096 1.00 97.19 171 ALA A C 1
ATOM 1350 O O . ALA A 1 171 ? 6.207 -12.604 -0.963 1.00 97.19 171 ALA A O 1
ATOM 1351 N N . GLN A 1 172 ? 6.914 -11.534 -2.786 1.00 96.88 172 GLN A N 1
ATOM 1352 C CA . GLN A 1 172 ? 8.198 -11.135 -2.202 1.00 96.88 172 GLN A CA 1
ATOM 1353 C C . GLN A 1 172 ? 8.072 -9.944 -1.245 1.00 96.88 172 GLN A C 1
ATOM 1355 O O . GLN A 1 172 ? 8.945 -9.754 -0.404 1.00 96.88 172 GLN A O 1
ATOM 1360 N N . VAL A 1 173 ? 6.987 -9.176 -1.327 1.00 96.81 173 VAL A N 1
ATOM 1361 C CA . VAL A 1 173 ? 6.757 -7.978 -0.507 1.00 96.81 173 VAL A CA 1
ATOM 1362 C C . VAL A 1 173 ? 5.499 -8.112 0.339 1.00 96.81 173 VAL A C 1
ATOM 1364 O O . VAL A 1 173 ? 5.518 -7.835 1.540 1.00 96.81 173 VAL A O 1
ATOM 1367 N N . ALA A 1 174 ? 4.395 -8.508 -0.287 1.00 96.19 174 ALA A N 1
ATOM 1368 C CA . ALA A 1 174 ? 3.076 -8.476 0.315 1.00 96.19 174 ALA A CA 1
ATOM 1369 C C . ALA A 1 174 ? 2.685 -9.831 0.910 1.00 96.19 174 ALA A C 1
ATOM 1371 O O . ALA A 1 174 ? 2.898 -10.883 0.312 1.00 96.19 174 ALA A O 1
ATOM 1372 N N . SER A 1 175 ? 2.054 -9.794 2.083 1.00 94.19 175 SER A N 1
ATOM 1373 C CA . SER A 1 175 ? 1.377 -10.946 2.686 1.00 94.19 175 SER A CA 1
ATOM 1374 C C . SER A 1 175 ? -0.074 -11.090 2.226 1.00 94.19 175 SER A C 1
ATOM 1376 O O . SER A 1 175 ? -0.668 -12.142 2.438 1.00 94.19 175 SER A O 1
ATOM 1378 N N . THR A 1 176 ? -0.632 -10.041 1.615 1.00 92.69 176 THR A N 1
ATOM 1379 C CA . THR A 1 176 ? -2.041 -9.964 1.214 1.00 92.69 176 THR A CA 1
ATOM 1380 C C . THR A 1 176 ? -2.164 -9.300 -0.153 1.00 92.69 176 THR A C 1
ATOM 1382 O O . THR A 1 176 ? -1.531 -8.275 -0.411 1.00 92.69 176 THR A O 1
ATOM 1385 N N . VAL A 1 177 ? -3.017 -9.839 -1.020 1.00 94.19 177 VAL A N 1
ATOM 1386 C CA . VAL A 1 177 ? -3.335 -9.247 -2.326 1.00 94.19 177 VAL A CA 1
ATOM 1387 C C . VAL A 1 177 ? -4.797 -8.827 -2.334 1.00 94.19 177 VAL A C 1
ATOM 1389 O O . VAL A 1 177 ? -5.670 -9.630 -2.021 1.00 94.19 177 VAL A O 1
ATOM 1392 N N . TYR A 1 178 ? -5.057 -7.573 -2.694 1.00 91.56 178 TYR A N 1
ATOM 1393 C CA . TYR A 1 178 ? -6.407 -7.036 -2.835 1.00 91.56 178 TYR A CA 1
ATOM 1394 C C . TYR A 1 178 ? -6.745 -6.929 -4.317 1.00 91.56 178 TYR A C 1
ATOM 1396 O O . TYR A 1 178 ? -6.109 -6.164 -5.045 1.00 91.56 178 TYR A O 1
ATOM 1404 N N . LEU A 1 179 ? -7.739 -7.694 -4.764 1.00 92.12 179 LEU A N 1
ATOM 1405 C CA . LEU A 1 179 ? -8.180 -7.669 -6.154 1.00 92.12 179 LEU A CA 1
ATOM 1406 C C . LEU A 1 179 ? -8.981 -6.395 -6.442 1.00 92.12 179 LEU A C 1
ATOM 1408 O O . LEU A 1 179 ? -9.879 -6.032 -5.686 1.00 92.12 179 LEU A O 1
ATOM 1412 N N . THR A 1 180 ? -8.664 -5.735 -7.552 1.00 86.81 180 THR A N 1
ATOM 1413 C CA . THR A 1 180 ? -9.443 -4.620 -8.103 1.00 86.81 180 THR A CA 1
ATOM 1414 C C . THR A 1 180 ? -9.797 -4.906 -9.558 1.00 86.81 180 THR A C 1
ATOM 1416 O O . THR A 1 180 ? -9.064 -5.600 -10.255 1.00 86.81 180 THR A O 1
ATOM 1419 N N . THR A 1 181 ? -10.938 -4.393 -10.008 1.00 79.12 181 THR A N 1
ATOM 1420 C CA . THR A 1 181 ? -11.472 -4.595 -11.366 1.00 79.12 181 THR A CA 1
ATOM 1421 C C . THR A 1 181 ? -11.696 -3.285 -12.123 1.00 79.12 181 THR A C 1
ATOM 1423 O O . THR A 1 181 ? -12.315 -3.304 -13.187 1.00 79.12 181 THR A O 1
ATOM 1426 N N . GLN A 1 182 ? -11.240 -2.169 -11.544 1.00 63.91 182 GLN A N 1
ATOM 1427 C CA . GLN A 1 182 ? -11.354 -0.824 -12.118 1.00 63.91 182 GLN A CA 1
ATOM 1428 C C . GLN A 1 182 ? -10.527 -0.658 -13.390 1.00 63.91 182 GLN A C 1
ATOM 1430 O O . GLN A 1 182 ? -9.510 -1.375 -13.525 1.00 63.91 182 GLN A O 1
#

Foldseek 3Di:
DCVPCVPVVVVVVLVVLLVLPDLEDEAEQCVPPPCVVVCVVVVHDSLNVLLVVVVVVVVSPSCVNRPNRAYAYEYEPLWDWLVDDGDADPRLLVCCCVGFVSNVVSVGQAYEYPACWDDDPNTIIHNAHALLHHGSNLVSLLVCQVVQRYEHEDEQVGDRHHPVVSVVSRNSRHNYYHYDPD

Mean predicted aligned error: 6.33 Å

Nearest PDB structures (foldseek):
  1lt7-assembly1_B  TM=6.226E-01  e=7.688E-02  Homo sapiens
  8u46-assembly1_A  TM=5.413E-01  e=3.064E-02  Bacteroides thetaiotaomicron VPI-5482
  8w04-assembly1_B  TM=5.475E-01  e=4.707E-02  Bacteroides faecium
  4m3p-assembly1_D  TM=5.989E-01  e=2.787E-01  Homo sapiens
  6kww-assembly22_J  TM=1.777E-01  e=8.647E+00  Staphylococcus aureus subsp. aureus Mu50

Organism: Planobispora rosea (NCBI:txid35762)

Radius of gyration: 16.99 Å; Cα contacts (8 Å, |Δi|>4): 283; chains: 1; bounding box: 42×43×39 Å

pLDDT: mean 85.38, std 13.46, range [36.03, 98.06]

Sequence (182 aa):
MRTNHPLLTLAEVEQYVLTGAVDAVTVVTPRFNPFLAVYKQTGISPDKVLQQRWMALRIRSWDSRVPGLYIGARELGLAHPDNRPALTGADAENAVKARLDGPLRLGVGHVVLWTWKQNWSGTAWRLNDAGLRSNSVWDALKARKALRRTGITFNPREVEVGIAEDLREIAQVASTVYLTTQ

Solvent-accessible surface area (backbone atoms only — not comparable to full-atom values): 10191 Å² total; per-residue (Å²): 108,75,91,79,39,72,69,62,54,52,57,56,50,46,58,54,50,69,68,56,84,48,60,67,47,67,47,73,48,48,90,79,36,91,57,46,67,59,35,58,76,70,74,49,51,61,67,57,54,47,47,52,54,49,50,58,49,58,77,65,37,54,54,81,74,23,86,80,33,40,57,30,35,31,39,63,79,76,27,32,42,79,94,47,81,71,53,53,62,70,58,12,41,50,49,45,45,58,65,49,52,43,49,45,74,70,65,42,69,28,39,34,36,38,28,52,33,42,80,54,96,92,40,47,29,20,44,50,42,82,72,76,38,82,39,41,42,41,52,50,43,37,76,48,27,88,70,60,38,31,24,34,36,39,28,87,88,43,58,71,82,36,70,68,61,44,51,56,56,48,57,52,38,28,71,43,78,43,83,47,87,128